Protein AF-A0A840S5V8-F1 (afdb_monomer_lite)

Secondary structure (DSSP, 8-state):
----SSSSSTTSS-----PEEEEEEEEES-TTS-EEEEEE-S--EEEE-TT--TTSPPPTTPPPPEEEEEEEEEEE--SSS-SEEEEEEEEEGGGTEEEEEEEEEE-TTS-EEEEPPPPPEE--SSHHHHHHHHHH-HHHHHHHHHHHHHHTS-HHHHTTT-EEEEEE-TTHHHHHHHHHHT-TTS-PPPP---S-HHHHHHHHHHHHHHHHHHHHHHHHHHHHHHHHHHHHHHHHHHHTTS-HHHHHHHTT-TT-BHHHHHHHH-S-SEEEEETTEEEEEEEEEEEEEEEEEEEEEEE-TTS-EEEEEEEEEEEEEEEEEEEEEEEEEETTEEEEEEEEEEEEE-

Radius of gyration: 32.93 Å; chains: 1; bounding box: 87×51×97 Å

Organism: NCBI:txid392593

Foldseek 3Di:
DDPDDPPVPLPPQPPPLWFAWKKFQFWDDDPQWIKTKIWRLVDWDKDADPPDDPVDDDDPPDDGFIKIWIKMKIATNDLVFARIKIFTKIDRLVVQKIWRQWIWGQHLQRDIDTDDIGDIDHQDDGSSVSVSCSRRVVVQQVVQVVVCVVVVHNPSCVVVRIHGQGGAGPDPGSSVSCCVPPVVVGDHDHRDPVDDPVVVVVVVVVVVVVSVVSVVVVVLVVQLVVQQVVLVVVAVVVLVPDDPVSVVLCPPQRFDFPVRNCVRNNAAPDWDDDDQKIKGKHKDKDKDWDWDWDWDFDADPVRDGPDIDTDTDTDIDIKMKIKMFMWGDGRPRRTTGTRHIDMDID

Sequence (346 aa):
MKAFALAAWALLLTAQVQAGNWFLIDLQGQRPNRSAFLAEFDRVQRRLDDSVDPSRPPPPGQPLPMVHRLQVIAVHESVERADTTQFIVELRCAAGQARLAQVTAWGRNGKAQPQPPMDWAPVGQGWLDAARLIACDEPRWRAALEADRKGGRPVALGAIGLLPFGEHVIGTQLSDAVWSQLWVDGQRPAYANEGTPADLERRKREGQALLAQGAARLEQEAEDQKALMEITERFNARLARMQTKVVQAFQGLAGRTEDGVVKALGAPASMTRSSGQTRMVYEEEGLRSGVVQTPVAVLNGHGAVIGQSTQMQVQTQREVCQRILLLKPIGSKPEPRVYDFQSVCR

pLDDT: mean 83.72, std 14.07, range [26.36, 97.62]

Structure (mmCIF, N/CA/C/O backbone):
data_AF-A0A840S5V8-F1
#
_entry.id   AF-A0A840S5V8-F1
#
loop_
_atom_site.group_PDB
_atom_site.id
_atom_site.type_symbol
_atom_site.label_atom_id
_atom_site.label_alt_id
_atom_site.label_comp_id
_atom_site.label_asym_id
_atom_site.label_entity_id
_atom_site.label_seq_id
_atom_site.pdbx_PDB_ins_code
_atom_site.Cartn_x
_atom_site.Cartn_y
_atom_site.Cartn_z
_atom_site.occupancy
_atom_site.B_iso_or_equiv
_atom_site.auth_seq_id
_atom_site.auth_comp_id
_atom_site.auth_asym_id
_atom_site.auth_atom_id
_atom_site.pdbx_PDB_model_num
ATOM 1 N N . MET A 1 1 ? -20.567 11.149 8.520 1.00 30.84 1 MET A N 1
ATOM 2 C CA . MET A 1 1 ? -19.909 10.075 7.738 1.00 30.84 1 MET A CA 1
ATOM 3 C C . MET A 1 1 ? -18.803 10.682 6.884 1.00 30.84 1 MET A C 1
ATOM 5 O O . MET A 1 1 ? -19.071 11.059 5.757 1.00 30.84 1 MET A O 1
ATOM 9 N N . LYS A 1 2 ? -17.596 10.846 7.437 1.00 27.28 2 LYS A N 1
ATOM 10 C CA . LYS A 1 2 ? -16.347 11.176 6.722 1.00 27.28 2 LYS A CA 1
ATOM 11 C C . LYS A 1 2 ? -15.191 10.752 7.637 1.00 27.28 2 LYS A C 1
ATOM 13 O O . LYS A 1 2 ? -14.696 11.556 8.410 1.00 27.28 2 LYS A O 1
ATOM 18 N N . ALA A 1 3 ? -14.855 9.466 7.652 1.00 26.36 3 ALA A N 1
ATOM 19 C CA . ALA A 1 3 ? -13.765 8.936 8.475 1.00 26.36 3 ALA A CA 1
ATOM 20 C C . ALA A 1 3 ? -13.182 7.675 7.826 1.00 26.36 3 ALA A C 1
ATOM 22 O O . ALA A 1 3 ? -13.275 6.594 8.384 1.00 26.36 3 ALA A O 1
ATOM 23 N N . PHE A 1 4 ? -12.650 7.805 6.608 1.00 28.22 4 PHE A N 1
ATOM 24 C CA . PHE A 1 4 ? -11.925 6.718 5.930 1.00 28.22 4 PHE A CA 1
ATOM 25 C C . PHE A 1 4 ? -10.768 7.220 5.045 1.00 28.22 4 PHE A C 1
ATOM 27 O O . PHE A 1 4 ? -10.343 6.534 4.129 1.00 28.22 4 PHE A O 1
ATOM 34 N N . ALA A 1 5 ? -10.224 8.414 5.317 1.00 30.25 5 ALA A N 1
ATOM 35 C CA . ALA A 1 5 ? -9.178 9.015 4.476 1.00 30.25 5 ALA A CA 1
ATOM 36 C C . ALA A 1 5 ? -7.776 9.085 5.116 1.00 30.25 5 ALA A C 1
ATOM 38 O O . ALA A 1 5 ? -6.850 9.564 4.475 1.00 30.25 5 ALA A O 1
ATOM 39 N N . LEU A 1 6 ? -7.583 8.618 6.356 1.00 29.77 6 LEU A N 1
ATOM 40 C CA . LEU A 1 6 ? -6.325 8.850 7.092 1.00 29.77 6 LEU A CA 1
ATOM 41 C C . LEU A 1 6 ? -5.441 7.610 7.297 1.00 29.77 6 LEU A C 1
ATOM 43 O O . LEU A 1 6 ? -4.275 7.764 7.636 1.00 29.77 6 LEU A O 1
ATOM 47 N N . ALA A 1 7 ? -5.930 6.399 7.014 1.00 29.16 7 ALA A N 1
ATOM 48 C CA . ALA A 1 7 ? -5.117 5.180 7.117 1.00 29.16 7 ALA A CA 1
ATOM 49 C C . ALA A 1 7 ? -4.254 4.903 5.866 1.00 29.16 7 ALA A C 1
ATOM 51 O O . ALA A 1 7 ? -3.328 4.102 5.921 1.00 29.16 7 ALA A O 1
ATOM 52 N N . ALA A 1 8 ? -4.520 5.581 4.743 1.00 29.62 8 ALA A N 1
ATOM 53 C CA . ALA A 1 8 ? -3.798 5.362 3.487 1.00 29.62 8 ALA A CA 1
ATOM 54 C C . ALA A 1 8 ? -2.475 6.148 3.377 1.00 29.62 8 ALA A C 1
ATOM 56 O O . ALA A 1 8 ? -1.671 5.861 2.496 1.00 29.62 8 ALA A O 1
ATOM 57 N N . TRP A 1 9 ? -2.230 7.120 4.263 1.00 31.52 9 TRP A N 1
ATOM 58 C CA . TRP A 1 9 ? -1.044 7.987 4.197 1.00 31.52 9 TRP A CA 1
ATOM 59 C C . TRP A 1 9 ? 0.087 7.585 5.156 1.00 31.52 9 TRP A C 1
ATOM 61 O O . TRP A 1 9 ? 1.222 8.007 4.959 1.00 31.52 9 TRP A O 1
ATOM 71 N N . ALA A 1 10 ? -0.181 6.725 6.145 1.00 27.41 10 ALA A N 1
ATOM 72 C CA . ALA A 1 10 ? 0.819 6.283 7.125 1.00 27.41 10 ALA A CA 1
ATOM 73 C C . ALA A 1 10 ? 1.773 5.183 6.604 1.00 27.41 10 ALA A C 1
ATOM 75 O O . ALA A 1 10 ? 2.787 4.904 7.230 1.00 27.41 10 ALA A O 1
ATOM 76 N N . LEU A 1 11 ? 1.496 4.583 5.439 1.00 32.09 11 LEU A N 1
ATOM 77 C CA . LEU A 1 11 ? 2.329 3.519 4.851 1.00 32.09 11 LEU A CA 1
ATOM 78 C C . LEU A 1 11 ? 3.389 4.018 3.854 1.00 32.09 11 LEU A C 1
ATOM 80 O O . LEU A 1 11 ? 4.105 3.204 3.281 1.00 32.09 11 LEU A O 1
ATOM 84 N N . LEU A 1 12 ? 3.505 5.332 3.626 1.00 36.06 12 LEU A N 1
ATOM 85 C CA . LEU A 1 12 ? 4.388 5.879 2.586 1.00 36.06 12 LEU A CA 1
ATOM 86 C C . LEU A 1 12 ? 5.701 6.493 3.091 1.00 36.06 12 LEU A C 1
ATOM 88 O O . LEU A 1 12 ? 6.521 6.872 2.261 1.00 36.06 12 LEU A O 1
ATOM 92 N N . LEU A 1 13 ? 5.936 6.610 4.405 1.00 37.16 13 LEU A N 1
ATOM 93 C CA . LEU A 1 13 ? 7.066 7.416 4.906 1.00 37.16 13 LEU A CA 1
ATOM 94 C C . LEU A 1 13 ? 7.945 6.762 5.987 1.00 37.16 13 LEU A C 1
ATOM 96 O O . LEU A 1 13 ? 8.858 7.409 6.488 1.00 37.16 13 LEU A O 1
ATOM 100 N N . THR A 1 14 ? 7.780 5.463 6.256 1.00 35.47 14 THR A N 1
ATOM 101 C CA . THR A 1 14 ? 8.816 4.634 6.913 1.00 35.47 14 THR A CA 1
ATOM 102 C C . THR A 1 14 ? 9.368 3.568 5.984 1.00 35.47 14 THR A C 1
ATOM 104 O O . THR A 1 14 ? 9.677 2.455 6.412 1.00 35.47 14 THR A O 1
ATOM 107 N N . ALA A 1 15 ? 9.544 3.894 4.706 1.00 38.75 15 ALA A N 1
ATOM 108 C CA . ALA A 1 15 ? 10.621 3.238 3.999 1.00 38.75 15 ALA A CA 1
ATOM 109 C C . ALA A 1 15 ? 11.915 3.759 4.643 1.00 38.75 15 ALA A C 1
ATOM 111 O O . ALA A 1 15 ? 12.524 4.716 4.170 1.00 38.75 15 ALA A O 1
ATOM 112 N N . GLN A 1 16 ? 12.379 3.095 5.714 1.00 33.97 16 GLN A N 1
ATOM 113 C CA . GLN A 1 16 ? 13.813 2.836 5.742 1.00 33.97 16 GLN A CA 1
ATOM 114 C C . GLN A 1 16 ? 14.141 2.393 4.323 1.00 33.97 16 GLN A C 1
ATOM 116 O O . GLN A 1 16 ? 13.415 1.556 3.778 1.00 33.97 16 GLN A O 1
ATOM 121 N N . VAL A 1 17 ? 15.119 3.040 3.700 1.00 46.53 17 VAL A N 1
ATOM 122 C CA . VAL A 1 17 ? 15.593 2.722 2.354 1.00 46.53 17 VAL A CA 1
ATOM 123 C C . VAL A 1 17 ? 16.243 1.335 2.424 1.00 46.53 17 VAL A C 1
ATOM 125 O O . VAL A 1 17 ? 17.452 1.165 2.384 1.00 46.53 17 VAL A O 1
ATOM 128 N N . GLN A 1 18 ? 15.416 0.337 2.686 1.00 55.81 18 GLN A N 1
ATOM 129 C CA . GLN A 1 18 ? 15.731 -1.062 2.755 1.00 55.81 18 GLN A CA 1
ATOM 130 C C . GLN A 1 18 ? 15.656 -1.507 1.313 1.00 55.81 18 GLN A C 1
ATOM 132 O O . GLN A 1 18 ? 14.593 -1.405 0.688 1.00 55.81 18 GLN A O 1
ATOM 137 N N . ALA A 1 19 ? 16.806 -1.927 0.801 1.00 67.00 19 ALA A N 1
ATOM 138 C CA . ALA A 1 19 ? 16.894 -2.593 -0.477 1.00 67.00 19 ALA A CA 1
ATOM 139 C C . ALA A 1 19 ? 15.833 -3.703 -0.516 1.00 67.00 19 ALA A C 1
ATOM 141 O O . ALA A 1 19 ? 15.756 -4.524 0.397 1.00 67.00 19 ALA A O 1
ATOM 142 N N . GLY A 1 20 ? 14.963 -3.650 -1.521 1.00 77.50 20 GLY A N 1
ATOM 143 C CA . GLY A 1 20 ? 14.014 -4.727 -1.782 1.00 77.50 20 GLY A CA 1
ATOM 144 C C . GLY A 1 20 ? 14.737 -5.857 -2.499 1.00 77.50 20 GLY A C 1
ATOM 145 O O . GLY A 1 20 ? 15.701 -5.599 -3.229 1.00 77.50 20 GLY A O 1
ATOM 146 N N . ASN A 1 21 ? 14.282 -7.093 -2.315 1.00 87.88 21 ASN A N 1
ATOM 147 C CA . ASN A 1 21 ? 14.769 -8.209 -3.113 1.00 87.88 21 ASN A CA 1
ATOM 148 C C . ASN A 1 21 ? 13.963 -8.309 -4.412 1.00 87.88 21 ASN A C 1
ATOM 150 O O . ASN A 1 21 ? 12.751 -8.541 -4.396 1.00 87.88 21 ASN A O 1
ATOM 154 N N . TRP A 1 22 ? 14.640 -8.152 -5.550 1.00 92.88 22 TRP A N 1
ATOM 155 C CA . TRP A 1 22 ? 13.993 -8.075 -6.859 1.00 92.88 22 TRP A CA 1
ATOM 156 C C . TRP A 1 22 ? 14.169 -9.360 -7.669 1.00 92.88 22 TRP A C 1
ATOM 158 O O . TRP A 1 22 ? 15.273 -9.904 -7.778 1.00 92.88 22 TRP A O 1
ATOM 168 N N . PHE A 1 23 ? 13.083 -9.801 -8.305 1.00 94.88 23 PHE A N 1
ATOM 169 C CA . PHE A 1 23 ? 13.122 -10.735 -9.430 1.00 94.88 23 PHE A CA 1
ATOM 170 C C . PHE A 1 23 ? 12.895 -9.986 -10.736 1.00 94.88 23 PHE A C 1
ATOM 172 O O . PHE A 1 23 ? 11.956 -9.201 -10.829 1.00 94.88 23 PHE A O 1
ATOM 179 N N . LEU A 1 24 ? 13.704 -10.262 -11.758 1.00 96.25 24 LEU A N 1
ATOM 180 C CA . LEU A 1 24 ? 13.360 -9.956 -13.143 1.00 96.25 24 LEU A CA 1
ATOM 181 C C . LEU A 1 24 ? 12.255 -10.933 -13.568 1.00 96.25 24 LEU A C 1
ATOM 183 O O . LEU A 1 24 ? 12.445 -12.149 -13.501 1.00 96.25 24 LEU A O 1
ATOM 187 N N . ILE A 1 25 ? 11.103 -10.388 -13.958 1.00 96.56 25 ILE A N 1
ATOM 188 C CA . ILE A 1 25 ? 9.889 -11.159 -14.265 1.00 96.56 25 ILE A CA 1
ATOM 189 C C . ILE A 1 25 ? 9.504 -11.121 -15.743 1.00 96.56 25 ILE A C 1
ATOM 191 O O . ILE A 1 25 ? 8.718 -11.952 -16.186 1.00 96.56 25 ILE A O 1
ATOM 195 N N . ASP A 1 26 ? 10.009 -10.141 -16.498 1.00 96.88 26 ASP A N 1
ATOM 196 C CA . ASP A 1 26 ? 9.769 -10.041 -17.937 1.00 96.88 26 ASP A CA 1
ATOM 197 C C . ASP A 1 26 ? 10.769 -9.090 -18.613 1.00 96.88 26 ASP A C 1
ATOM 199 O O . ASP A 1 26 ? 11.273 -8.138 -18.003 1.00 96.88 26 ASP A O 1
ATOM 203 N N . LEU A 1 27 ? 11.002 -9.325 -19.902 1.00 95.75 27 LEU A N 1
ATOM 204 C CA . LEU A 1 27 ? 11.747 -8.460 -20.808 1.00 95.75 27 LEU A CA 1
ATOM 205 C C . LEU A 1 27 ? 10.919 -8.262 -22.072 1.00 95.75 27 LEU A C 1
ATOM 207 O O . LEU A 1 27 ? 10.627 -9.210 -22.796 1.00 95.75 27 LEU A O 1
ATOM 211 N N . GLN A 1 28 ? 10.578 -7.013 -22.367 1.00 95.31 28 GLN A N 1
ATOM 212 C CA . GLN A 1 28 ? 9.743 -6.676 -23.514 1.00 95.31 28 GLN A CA 1
ATOM 213 C C . GLN A 1 28 ? 10.448 -5.720 -24.468 1.00 95.31 28 GLN A C 1
ATOM 215 O O . GLN A 1 28 ? 11.264 -4.893 -24.060 1.00 95.31 28 GLN A O 1
ATOM 220 N N . GLY A 1 29 ? 10.059 -5.788 -25.741 1.00 93.19 29 GLY A N 1
ATOM 221 C CA . GLY A 1 29 ? 10.557 -4.910 -26.794 1.00 93.19 29 GLY A CA 1
ATOM 222 C C . GLY A 1 29 ? 11.912 -5.329 -27.362 1.00 93.19 29 GLY A C 1
ATOM 223 O O . GLY A 1 29 ? 12.504 -6.337 -26.985 1.00 93.19 29 GLY A O 1
ATOM 224 N N . GLN A 1 30 ? 12.391 -4.532 -28.310 1.00 91.75 30 GLN A N 1
ATOM 225 C CA . GLN A 1 30 ? 13.703 -4.676 -28.935 1.00 91.75 30 GLN A CA 1
ATOM 226 C C . GLN A 1 30 ? 14.433 -3.343 -28.854 1.00 91.75 30 GLN A C 1
ATOM 228 O O . GLN A 1 30 ? 13.797 -2.296 -28.717 1.00 91.75 30 GLN A O 1
ATOM 233 N N . ARG A 1 31 ? 15.763 -3.374 -28.941 1.00 89.31 31 ARG A N 1
ATOM 234 C CA . ARG A 1 31 ? 16.589 -2.165 -28.937 1.00 89.31 31 ARG A CA 1
ATOM 235 C C . ARG A 1 31 ? 16.112 -1.183 -30.025 1.00 89.31 31 ARG A C 1
ATOM 237 O O . ARG A 1 31 ? 15.865 -1.629 -31.145 1.00 89.31 31 ARG A O 1
ATOM 244 N N . PRO A 1 32 ? 16.011 0.132 -29.740 1.00 88.69 32 PRO A N 1
ATOM 245 C CA . PRO A 1 32 ? 16.352 0.836 -28.490 1.00 88.69 32 PRO A CA 1
ATOM 246 C C . PRO A 1 32 ? 15.165 1.039 -27.520 1.00 88.69 32 PRO A C 1
ATOM 248 O O . PRO A 1 32 ? 15.158 1.967 -26.717 1.00 88.69 32 PRO A O 1
ATOM 251 N N . ASN A 1 33 ? 14.122 0.213 -27.612 1.00 92.56 33 ASN A N 1
ATOM 252 C CA . ASN A 1 33 ? 12.867 0.346 -26.869 1.00 92.56 33 ASN A CA 1
ATOM 253 C C . ASN A 1 33 ? 12.596 -0.862 -25.957 1.00 92.56 33 ASN A C 1
ATOM 255 O O . ASN A 1 33 ? 11.452 -1.311 -25.829 1.00 92.56 33 ASN A O 1
ATOM 259 N N . ARG A 1 34 ? 13.642 -1.401 -25.318 1.00 95.69 34 ARG A N 1
ATOM 260 C CA . ARG A 1 34 ? 13.500 -2.486 -24.340 1.00 95.69 34 ARG A CA 1
ATOM 261 C C . ARG A 1 34 ? 12.875 -1.990 -23.036 1.00 95.69 34 ARG A C 1
ATOM 263 O O . ARG A 1 34 ? 12.980 -0.819 -22.667 1.00 95.69 34 ARG A O 1
ATOM 270 N N . SER A 1 35 ? 12.196 -2.885 -22.330 1.00 96.69 35 SER A N 1
ATOM 271 C CA . SER A 1 35 ? 11.680 -2.664 -20.979 1.00 96.69 35 SER A CA 1
ATOM 272 C C . SER A 1 35 ? 11.931 -3.901 -20.127 1.00 96.69 35 SER A C 1
ATOM 274 O O . SER A 1 35 ? 11.609 -5.008 -20.553 1.00 96.69 35 SER A O 1
ATOM 276 N N . ALA A 1 36 ? 12.508 -3.707 -18.945 1.00 97.19 36 ALA A N 1
ATOM 277 C CA . ALA A 1 36 ? 12.745 -4.767 -17.972 1.00 97.19 36 ALA A CA 1
ATOM 278 C C . ALA A 1 36 ? 11.785 -4.599 -16.803 1.00 97.19 36 ALA A C 1
ATOM 280 O O . ALA A 1 36 ? 11.755 -3.530 -16.198 1.00 97.19 36 ALA A O 1
ATOM 281 N N . PHE A 1 37 ? 11.005 -5.634 -16.503 1.00 97.62 37 PHE A N 1
ATOM 282 C CA . PHE A 1 37 ? 10.030 -5.628 -15.418 1.00 97.62 37 PHE A CA 1
ATOM 283 C C . PHE A 1 37 ? 10.590 -6.399 -14.235 1.00 97.62 37 PHE A C 1
ATOM 285 O O . PHE A 1 37 ? 10.984 -7.556 -14.377 1.00 97.62 37 PHE A O 1
ATOM 292 N N . LEU A 1 38 ? 10.601 -5.768 -13.066 1.00 97.12 38 LEU A N 1
ATOM 293 C CA . LEU A 1 38 ? 11.120 -6.344 -11.836 1.00 97.12 38 LEU A CA 1
ATOM 294 C C . LEU A 1 38 ? 10.066 -6.306 -10.735 1.00 97.12 38 LEU A C 1
ATOM 296 O O . LEU A 1 38 ? 9.447 -5.267 -10.531 1.00 97.12 38 LEU A O 1
ATOM 300 N N . ALA A 1 39 ? 9.879 -7.405 -10.010 1.00 96.06 39 ALA A N 1
ATOM 301 C CA . ALA A 1 39 ? 8.959 -7.494 -8.876 1.00 96.06 39 ALA A CA 1
ATOM 302 C C . ALA A 1 39 ? 9.704 -7.637 -7.549 1.00 96.06 39 ALA A C 1
ATOM 304 O O . ALA A 1 39 ? 10.649 -8.421 -7.449 1.00 96.06 39 ALA A O 1
ATOM 305 N N . GLU A 1 40 ? 9.227 -6.928 -6.528 1.00 92.19 40 GLU A N 1
ATOM 306 C CA . GLU A 1 40 ? 9.697 -7.067 -5.146 1.00 92.19 40 GLU A CA 1
ATOM 307 C C . GLU A 1 40 ? 8.971 -8.242 -4.479 1.00 92.19 40 GLU A C 1
ATOM 309 O O . GLU A 1 40 ? 7.792 -8.145 -4.142 1.00 92.19 40 GLU A O 1
ATOM 314 N N . PHE A 1 41 ? 9.637 -9.385 -4.325 1.00 83.12 41 PHE A N 1
ATOM 315 C CA . PHE A 1 41 ? 8.949 -10.630 -3.954 1.00 83.12 41 PHE A CA 1
ATOM 316 C C . PHE A 1 41 ? 8.809 -10.851 -2.444 1.00 83.12 41 PHE A C 1
ATOM 318 O O . PHE A 1 41 ? 7.964 -11.631 -2.006 1.00 83.12 41 PHE A O 1
ATOM 325 N N . ASP A 1 42 ? 9.629 -10.189 -1.634 1.00 80.56 42 ASP A N 1
ATOM 326 C CA . ASP A 1 42 ? 9.666 -10.344 -0.178 1.00 80.56 42 ASP A CA 1
ATOM 327 C C . ASP A 1 42 ? 8.639 -9.462 0.553 1.00 80.56 42 ASP A C 1
ATOM 329 O O . ASP A 1 42 ? 8.427 -9.630 1.756 1.00 80.56 42 ASP A O 1
ATOM 333 N N . ARG A 1 43 ? 7.940 -8.573 -0.168 1.00 82.38 43 ARG A N 1
ATOM 334 C CA . ARG A 1 43 ? 6.967 -7.619 0.391 1.00 82.38 43 ARG A CA 1
ATOM 335 C C . ARG A 1 43 ? 5.569 -7.705 -0.219 1.00 82.38 43 ARG A C 1
ATOM 337 O O . ARG A 1 43 ? 4.920 -6.690 -0.475 1.00 82.38 43 ARG A O 1
ATOM 344 N N . VAL A 1 44 ? 5.052 -8.919 -0.399 1.00 87.31 44 VAL A N 1
ATOM 345 C CA . VAL A 1 44 ? 3.644 -9.107 -0.787 1.00 87.31 44 VAL A CA 1
ATOM 346 C C . VAL A 1 44 ? 2.730 -8.781 0.396 1.00 87.31 44 VAL A C 1
ATOM 348 O O . VAL A 1 44 ? 2.650 -9.528 1.371 1.00 87.31 44 VAL A O 1
ATOM 351 N N . GLN A 1 45 ? 2.001 -7.671 0.307 1.00 88.00 45 GLN A N 1
ATOM 352 C CA . GLN A 1 45 ? 1.011 -7.287 1.313 1.00 88.00 45 GLN A CA 1
ATOM 353 C C . GLN A 1 45 ? -0.320 -7.993 1.042 1.00 88.00 45 GLN A C 1
ATOM 355 O O . GLN A 1 45 ? -0.695 -8.217 -0.108 1.00 88.00 45 GLN A O 1
ATOM 360 N N . ARG A 1 46 ? -1.070 -8.322 2.096 1.00 88.12 46 ARG A N 1
ATOM 361 C CA . ARG A 1 46 ? -2.394 -8.949 1.980 1.00 88.12 46 ARG A CA 1
ATOM 362 C C . ARG A 1 46 ? -3.425 -8.104 2.709 1.00 88.12 46 ARG A C 1
ATOM 364 O O . ARG A 1 46 ? -3.185 -7.661 3.829 1.00 88.12 46 ARG A O 1
ATOM 371 N N . ARG A 1 47 ? -4.580 -7.901 2.083 1.00 86.50 47 ARG A N 1
ATOM 372 C CA . ARG A 1 47 ? -5.730 -7.220 2.690 1.00 86.50 47 ARG A CA 1
ATOM 373 C C . ARG A 1 47 ? -7.026 -7.924 2.322 1.00 86.50 47 ARG A C 1
ATOM 375 O O . ARG A 1 47 ? -7.076 -8.632 1.318 1.00 86.50 47 ARG A O 1
ATOM 382 N N . LEU A 1 48 ? -8.068 -7.704 3.116 1.00 83.50 48 LEU A N 1
ATOM 383 C CA . LEU A 1 48 ? -9.409 -8.138 2.742 1.00 83.50 48 LEU A CA 1
ATOM 384 C C . LEU A 1 48 ? -9.860 -7.398 1.483 1.00 83.50 48 LEU A C 1
ATOM 386 O O . LEU A 1 48 ? -9.526 -6.224 1.279 1.00 83.50 48 LEU A O 1
ATOM 390 N N . ASP A 1 49 ? -10.588 -8.114 0.636 1.00 83.00 49 ASP A N 1
ATOM 391 C CA . ASP A 1 49 ? -11.251 -7.521 -0.512 1.00 83.00 49 ASP A CA 1
ATOM 392 C C . ASP A 1 49 ? -12.311 -6.505 -0.066 1.00 83.00 49 ASP A C 1
ATOM 394 O O . ASP A 1 49 ? -13.017 -6.725 0.918 1.00 83.00 49 ASP A O 1
ATOM 398 N N . ASP A 1 50 ? -12.456 -5.414 -0.818 1.00 81.50 50 ASP A N 1
ATOM 399 C CA . ASP A 1 50 ? -13.424 -4.348 -0.527 1.00 81.50 50 ASP A CA 1
ATOM 400 C C . ASP A 1 50 ? -14.887 -4.835 -0.625 1.00 81.50 50 ASP A C 1
ATOM 402 O O . ASP A 1 50 ? -15.800 -4.172 -0.140 1.00 81.50 50 ASP A O 1
ATOM 406 N N . SER A 1 51 ? -15.120 -6.003 -1.236 1.00 77.06 51 SER A N 1
ATOM 407 C CA . SER A 1 51 ? -16.421 -6.686 -1.270 1.00 77.06 51 SER A CA 1
ATOM 408 C C . SER A 1 51 ? -16.811 -7.383 0.040 1.00 77.06 51 SER A C 1
ATOM 410 O O . SER A 1 51 ? -17.964 -7.795 0.182 1.00 77.06 51 SER A O 1
ATOM 412 N N . VAL A 1 52 ? -15.890 -7.530 1.000 1.00 76.31 52 VAL A N 1
ATOM 413 C CA . VAL A 1 52 ? -16.190 -8.140 2.303 1.00 76.31 52 VAL A CA 1
ATOM 414 C C . VAL A 1 52 ? -16.857 -7.112 3.205 1.00 76.31 52 VAL A C 1
ATOM 416 O O . VAL A 1 52 ? -16.243 -6.118 3.584 1.00 76.31 52 VAL A O 1
ATOM 419 N N . ASP A 1 53 ? -18.096 -7.383 3.608 1.00 74.75 53 ASP A N 1
ATOM 420 C CA . ASP A 1 53 ? -18.768 -6.613 4.651 1.00 74.75 53 ASP A CA 1
ATOM 421 C C . ASP A 1 53 ? -18.225 -7.024 6.035 1.00 74.75 53 ASP A C 1
ATOM 423 O O . ASP A 1 53 ? -18.499 -8.139 6.488 1.00 74.75 53 ASP A O 1
ATOM 427 N N . PRO A 1 54 ? -17.487 -6.150 6.747 1.00 67.19 54 PRO A N 1
ATOM 428 C CA . PRO A 1 54 ? -16.921 -6.480 8.053 1.00 67.19 54 PRO A CA 1
ATOM 429 C C . PRO A 1 54 ? -17.987 -6.689 9.139 1.00 67.19 54 PRO A C 1
ATOM 431 O O . PRO A 1 54 ? -17.669 -7.202 10.210 1.00 67.19 54 PRO A O 1
ATOM 434 N N . SER A 1 55 ? -19.240 -6.292 8.893 1.00 73.00 55 SER A N 1
ATOM 435 C CA . SER A 1 55 ? -20.357 -6.493 9.819 1.00 73.00 55 SER A CA 1
ATOM 436 C C . SER A 1 55 ? -21.044 -7.854 9.670 1.00 73.00 55 SER A C 1
ATOM 438 O O . SER A 1 55 ? -21.831 -8.238 10.539 1.00 73.00 55 SER A O 1
ATOM 440 N N . ARG A 1 56 ? -20.723 -8.617 8.614 1.00 71.62 56 ARG A N 1
ATOM 441 C CA . ARG A 1 56 ? -21.299 -9.937 8.352 1.00 71.62 56 ARG A CA 1
ATOM 442 C C . ARG A 1 56 ? -20.216 -11.017 8.457 1.00 71.62 56 ARG A C 1
ATOM 444 O O . ARG A 1 56 ? -19.336 -11.070 7.600 1.00 71.62 56 ARG A O 1
ATOM 451 N N . PRO A 1 57 ? -20.262 -11.906 9.467 1.00 65.56 57 PRO A N 1
ATOM 452 C CA . PRO A 1 57 ? -19.284 -12.981 9.569 1.00 65.56 57 PRO A CA 1
ATOM 453 C C . PRO A 1 57 ? -19.368 -13.898 8.334 1.00 65.56 57 PRO A C 1
ATOM 455 O O . PRO A 1 57 ? -20.477 -14.198 7.873 1.00 65.56 57 PRO A O 1
ATOM 458 N N . PRO A 1 58 ? -18.221 -14.332 7.778 1.00 68.44 58 PRO A N 1
ATOM 459 C CA . PRO A 1 58 ? -18.207 -15.226 6.628 1.00 68.44 58 PRO A CA 1
ATOM 460 C C . PRO A 1 58 ? -18.834 -16.585 6.979 1.00 68.44 58 PRO A C 1
ATOM 462 O O . PRO A 1 58 ? -18.800 -16.999 8.143 1.00 68.44 58 PRO A O 1
ATOM 465 N N . PRO A 1 59 ? -19.387 -17.311 5.988 1.00 75.88 59 PRO A N 1
ATOM 466 C CA . PRO A 1 59 ? -19.854 -18.675 6.189 1.00 75.88 59 PRO A CA 1
ATOM 467 C C . PRO A 1 59 ? -18.744 -19.571 6.767 1.00 75.88 59 PRO A C 1
ATOM 469 O O . PRO A 1 59 ? -17.584 -19.442 6.357 1.00 75.88 59 PRO A O 1
ATOM 472 N N . PRO A 1 60 ? -19.068 -20.506 7.680 1.00 73.88 60 PRO A N 1
ATOM 473 C CA . PRO A 1 60 ? -18.085 -21.428 8.236 1.00 73.88 60 PRO A CA 1
ATOM 474 C C . PRO A 1 60 ? -17.353 -22.197 7.130 1.00 73.88 60 PRO A C 1
ATOM 476 O O . PRO A 1 60 ? -17.983 -22.777 6.248 1.00 73.88 60 PRO A O 1
ATOM 479 N N . GLY A 1 61 ? -16.020 -22.207 7.184 1.00 72.44 61 GLY A N 1
ATOM 480 C CA . GLY A 1 61 ? -15.176 -22.978 6.266 1.00 72.44 61 GLY A CA 1
ATOM 481 C C . GLY A 1 61 ? -14.880 -22.324 4.912 1.00 72.44 61 GLY A C 1
ATOM 482 O O . GLY A 1 61 ? -14.132 -22.910 4.134 1.00 72.44 61 GLY A O 1
ATOM 483 N N . GLN A 1 62 ? -15.398 -21.124 4.621 1.00 72.38 62 GLN A N 1
ATOM 484 C CA . GLN A 1 62 ? -15.002 -20.387 3.416 1.00 72.38 62 GLN A CA 1
ATOM 485 C C . GLN A 1 62 ? -13.824 -19.445 3.701 1.00 72.38 62 GLN A C 1
ATOM 487 O O . GLN A 1 62 ? -13.907 -18.629 4.625 1.00 72.38 62 GLN A O 1
ATOM 492 N N . PRO A 1 63 ? -12.728 -19.516 2.920 1.00 75.19 63 PRO A N 1
ATOM 493 C CA . PRO A 1 63 ? -11.650 -18.547 3.030 1.00 75.19 63 PRO A CA 1
ATOM 494 C C . PRO A 1 63 ? -12.164 -17.163 2.627 1.00 75.19 63 PRO A C 1
ATOM 496 O O . PRO A 1 63 ? -12.863 -17.010 1.624 1.00 75.19 63 PRO A O 1
ATOM 499 N N . LEU A 1 64 ? -11.805 -16.147 3.413 1.00 80.69 64 LEU A N 1
ATOM 500 C CA . LEU A 1 64 ? -12.128 -14.763 3.081 1.00 80.69 64 LEU A CA 1
ATOM 501 C C . LEU A 1 64 ? -11.442 -14.373 1.763 1.00 80.69 64 LEU A C 1
ATOM 503 O O . LEU A 1 64 ? -10.277 -14.729 1.561 1.00 80.69 64 LEU A O 1
ATOM 507 N N . PRO A 1 65 ? -12.122 -13.639 0.863 1.00 85.50 65 PRO A N 1
ATOM 508 C CA . PRO A 1 65 ? -11.485 -13.158 -0.349 1.00 85.50 65 PRO A CA 1
ATOM 509 C C . PRO A 1 65 ? -10.407 -12.132 0.021 1.00 85.50 65 PRO A C 1
ATOM 511 O O . PRO A 1 65 ? -10.670 -11.114 0.665 1.00 85.50 65 PRO A O 1
ATOM 514 N N . MET A 1 66 ? -9.177 -12.438 -0.386 1.00 87.06 66 MET A N 1
ATOM 515 C CA . MET A 1 66 ? -7.991 -11.632 -0.116 1.00 87.06 66 MET A CA 1
ATOM 516 C C . MET A 1 66 ? -7.487 -10.979 -1.399 1.00 87.06 66 MET A C 1
ATOM 518 O O . MET A 1 66 ? -7.377 -11.625 -2.446 1.00 87.06 66 MET A O 1
ATOM 522 N N . VAL A 1 67 ? -7.095 -9.717 -1.279 1.00 91.62 67 VAL A N 1
ATOM 523 C CA . VAL A 1 67 ? -6.332 -8.991 -2.289 1.00 91.62 67 VAL A CA 1
ATOM 524 C C . VAL A 1 67 ? -4.860 -9.010 -1.894 1.00 91.62 67 VAL A C 1
ATOM 526 O O . VAL A 1 67 ? -4.498 -8.637 -0.776 1.00 91.62 67 VAL A O 1
ATOM 529 N N . HIS A 1 68 ? -4.014 -9.442 -2.824 1.00 93.62 68 HIS A N 1
ATOM 530 C CA . HIS A 1 68 ? -2.564 -9.428 -2.680 1.00 93.62 68 HIS A CA 1
ATOM 531 C C . HIS A 1 68 ? -2.013 -8.207 -3.399 1.00 93.62 68 HIS A C 1
ATOM 533 O O . HIS A 1 68 ? -2.365 -7.965 -4.549 1.00 93.62 68 HIS A O 1
ATOM 539 N N . ARG A 1 69 ? -1.165 -7.438 -2.729 1.00 94.50 69 ARG A N 1
ATOM 540 C CA . ARG A 1 69 ? -0.550 -6.229 -3.263 1.00 94.50 69 ARG A CA 1
ATOM 541 C C . ARG A 1 69 ? 0.947 -6.455 -3.420 1.00 94.50 69 ARG A C 1
ATOM 543 O O . ARG A 1 69 ? 1.619 -6.830 -2.463 1.00 94.50 69 ARG A O 1
ATOM 550 N N . LEU A 1 70 ? 1.439 -6.211 -4.627 1.00 94.31 70 LEU A N 1
ATOM 551 C CA . LEU A 1 70 ? 2.828 -6.392 -5.039 1.00 94.31 70 LEU A CA 1
ATOM 552 C C . LEU A 1 70 ? 3.320 -5.115 -5.721 1.00 94.31 70 LEU A C 1
ATOM 554 O O . LEU A 1 70 ? 2.562 -4.451 -6.434 1.00 94.31 70 LEU A O 1
ATOM 558 N N . GLN A 1 71 ? 4.596 -4.791 -5.535 1.00 94.88 71 GLN A N 1
ATOM 559 C CA . GLN A 1 71 ? 5.253 -3.736 -6.288 1.00 94.88 71 GLN A CA 1
ATOM 560 C C . GLN A 1 71 ? 6.017 -4.308 -7.488 1.00 94.88 71 GLN A C 1
ATOM 562 O O . GLN A 1 71 ? 6.807 -5.240 -7.348 1.00 94.88 71 GLN A O 1
ATOM 567 N N . VAL A 1 72 ? 5.807 -3.703 -8.659 1.00 96.19 72 VAL A N 1
ATOM 568 C CA . VAL A 1 72 ? 6.565 -3.978 -9.886 1.00 96.19 72 VAL A CA 1
ATOM 569 C C . VAL A 1 72 ? 7.169 -2.676 -10.402 1.00 96.19 72 VAL A C 1
ATOM 571 O O . VAL A 1 72 ? 6.520 -1.634 -10.377 1.00 96.19 72 VAL A O 1
ATOM 574 N N . ILE A 1 73 ? 8.409 -2.711 -10.875 1.00 96.12 73 ILE A N 1
ATOM 575 C CA . ILE A 1 73 ? 9.074 -1.587 -11.531 1.00 96.12 73 ILE A CA 1
ATOM 576 C C . ILE A 1 73 ? 9.446 -2.009 -12.941 1.00 96.12 73 ILE A C 1
ATOM 578 O O . ILE A 1 73 ? 10.131 -3.009 -13.128 1.00 96.12 73 ILE A O 1
ATOM 582 N N . ALA A 1 74 ? 9.028 -1.227 -13.929 1.00 96.44 74 ALA A N 1
ATOM 583 C CA . ALA A 1 74 ? 9.610 -1.289 -15.256 1.00 96.44 74 ALA A CA 1
ATOM 584 C C . ALA A 1 74 ? 10.740 -0.267 -15.361 1.00 96.44 74 ALA A C 1
ATOM 586 O O . ALA A 1 74 ? 10.535 0.901 -15.044 1.00 96.44 74 ALA A O 1
ATOM 587 N N . VAL A 1 75 ? 11.907 -0.686 -15.833 1.00 95.81 75 VAL A N 1
ATOM 588 C CA . VAL A 1 75 ? 12.956 0.218 -16.318 1.00 95.81 75 VAL A CA 1
ATOM 589 C C . VAL A 1 75 ? 12.841 0.256 -17.836 1.00 95.81 75 VAL A C 1
ATOM 591 O O . VAL A 1 75 ? 12.655 -0.797 -18.455 1.00 95.81 75 VAL A O 1
ATOM 594 N N . HIS A 1 76 ? 12.959 1.434 -18.454 1.00 95.31 76 HIS A N 1
ATOM 595 C CA . HIS A 1 76 ? 12.847 1.591 -19.908 1.00 95.31 76 HIS A CA 1
ATOM 596 C C . HIS A 1 76 ? 14.148 2.096 -20.546 1.00 95.31 76 HIS A C 1
ATOM 598 O O . HIS A 1 76 ? 14.798 3.010 -20.040 1.00 95.31 76 HIS A O 1
ATOM 604 N N . GLU A 1 77 ? 14.504 1.518 -21.694 1.00 94.50 77 GLU A N 1
ATOM 605 C CA . GLU A 1 77 ? 15.691 1.913 -22.464 1.00 94.50 77 GLU A CA 1
ATOM 606 C C . GLU A 1 77 ? 15.466 3.230 -23.226 1.00 94.50 77 GLU A C 1
ATOM 608 O O . GLU A 1 77 ? 16.368 4.057 -23.343 1.00 94.50 77 GLU A O 1
ATOM 613 N N . SER A 1 78 ? 14.240 3.431 -23.717 1.00 89.00 78 SER A N 1
ATOM 614 C CA . SER A 1 78 ? 13.877 4.508 -24.641 1.00 89.00 78 SER A CA 1
ATOM 615 C C . SER A 1 78 ? 14.087 5.914 -24.064 1.00 89.00 78 SER A C 1
ATOM 617 O O . SER A 1 78 ? 13.880 6.160 -22.873 1.00 89.00 78 SER A O 1
ATOM 619 N N . VAL A 1 79 ? 14.434 6.860 -24.942 1.00 86.75 79 VAL A N 1
ATOM 620 C CA . VAL A 1 79 ? 14.482 8.300 -24.631 1.00 86.75 79 VAL A CA 1
ATOM 621 C C . VAL A 1 79 ? 13.088 8.931 -24.562 1.00 86.75 79 VAL A C 1
ATOM 623 O O . VAL A 1 79 ? 12.894 9.912 -23.852 1.00 86.75 79 VAL A O 1
ATOM 626 N N . GLU A 1 80 ? 12.112 8.358 -25.271 1.00 85.56 80 GLU A N 1
ATOM 627 C CA . GLU A 1 80 ? 10.740 8.879 -25.359 1.00 85.56 80 GLU A CA 1
ATOM 628 C C . GLU A 1 80 ? 9.862 8.424 -24.185 1.00 85.56 80 GLU A C 1
ATOM 630 O O . GLU A 1 80 ? 8.746 8.911 -24.002 1.00 85.56 80 GLU A O 1
ATOM 635 N N . ARG A 1 81 ? 10.356 7.476 -23.381 1.00 85.50 81 ARG A N 1
ATOM 636 C CA . ARG A 1 81 ? 9.665 6.948 -22.202 1.00 85.50 81 ARG A CA 1
ATOM 637 C C . ARG A 1 81 ? 10.279 7.490 -20.915 1.00 85.50 81 ARG A C 1
ATOM 639 O O . ARG A 1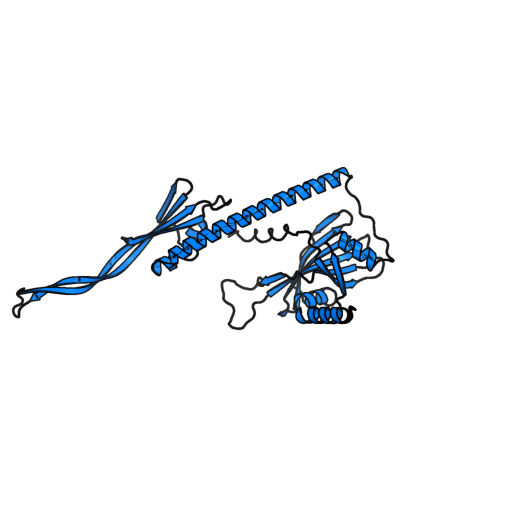 81 ? 11.399 7.998 -20.885 1.00 85.50 81 ARG A O 1
ATOM 646 N N . ALA A 1 82 ? 9.523 7.348 -19.830 1.00 90.62 82 ALA A N 1
ATOM 647 C CA . ALA A 1 82 ? 10.046 7.521 -18.482 1.00 90.62 82 ALA A CA 1
ATOM 648 C C . ALA A 1 82 ? 11.271 6.619 -18.252 1.00 90.62 82 ALA A C 1
ATOM 650 O O . ALA A 1 82 ? 11.396 5.578 -18.888 1.00 90.62 82 ALA A O 1
ATOM 651 N N . ASP A 1 83 ? 12.159 6.994 -17.331 1.00 91.69 83 ASP A N 1
ATOM 652 C CA . ASP A 1 83 ? 13.279 6.128 -16.945 1.00 91.69 83 ASP A CA 1
ATOM 653 C C . ASP A 1 83 ? 12.764 4.850 -16.287 1.00 91.69 83 ASP A C 1
ATOM 655 O O . ASP A 1 83 ? 13.148 3.738 -16.652 1.00 91.69 83 ASP A O 1
ATOM 659 N N . THR A 1 84 ? 11.842 5.030 -15.341 1.00 93.88 84 THR A N 1
ATOM 660 C CA . THR A 1 84 ? 11.176 3.936 -14.650 1.00 93.88 84 THR A CA 1
ATOM 661 C C . THR A 1 84 ? 9.679 4.186 -14.540 1.00 93.88 84 THR A C 1
ATOM 663 O O . THR A 1 84 ? 9.230 5.329 -14.456 1.00 93.88 84 THR A O 1
ATOM 666 N N . THR A 1 85 ? 8.900 3.112 -14.510 1.00 94.88 85 THR A N 1
ATOM 667 C CA . THR A 1 85 ? 7.480 3.140 -14.166 1.00 94.88 85 THR A CA 1
ATOM 668 C C . THR A 1 85 ? 7.246 2.203 -12.994 1.00 94.88 85 THR A C 1
ATOM 670 O O . THR A 1 85 ? 7.534 1.013 -13.077 1.00 94.88 85 THR A O 1
ATOM 673 N N . GLN A 1 86 ? 6.731 2.739 -11.893 1.00 95.06 86 GLN A N 1
ATOM 674 C CA . GLN A 1 86 ? 6.354 1.971 -10.715 1.00 95.06 86 GLN A CA 1
ATOM 675 C C . GLN A 1 86 ? 4.876 1.594 -10.801 1.00 95.06 86 GLN A C 1
ATOM 677 O O . GLN A 1 86 ? 4.018 2.456 -10.990 1.00 95.06 86 GLN A O 1
ATOM 682 N N . PHE A 1 87 ? 4.588 0.317 -10.594 1.00 95.38 87 PHE A N 1
ATOM 683 C CA . PHE A 1 87 ? 3.255 -0.256 -10.546 1.00 95.38 87 PHE A CA 1
ATOM 684 C C . PHE A 1 87 ? 2.992 -0.817 -9.152 1.00 95.38 87 PHE A C 1
ATOM 686 O O . PHE A 1 87 ? 3.763 -1.624 -8.631 1.00 95.38 87 PHE A O 1
ATOM 693 N N . ILE A 1 88 ? 1.867 -0.424 -8.568 1.00 96.00 88 ILE A N 1
ATOM 694 C CA . ILE A 1 88 ? 1.258 -1.140 -7.456 1.00 96.00 88 ILE A CA 1
ATOM 695 C C . ILE A 1 88 ? 0.184 -2.045 -8.043 1.00 96.00 88 ILE A C 1
ATOM 697 O O . ILE A 1 88 ? -0.874 -1.580 -8.475 1.00 96.00 88 ILE A O 1
ATOM 701 N N . VAL A 1 89 ? 0.475 -3.338 -8.054 1.00 96.25 89 VAL A N 1
ATOM 702 C CA . VAL A 1 89 ? -0.407 -4.370 -8.588 1.00 96.25 89 VAL A CA 1
ATOM 703 C C . VAL A 1 89 ? -1.231 -4.935 -7.446 1.00 96.25 89 VAL A C 1
ATOM 705 O O . VAL A 1 89 ? -0.681 -5.318 -6.416 1.00 96.25 89 VAL A O 1
ATOM 708 N N . GLU A 1 90 ? -2.543 -5.011 -7.630 1.00 96.62 90 GLU A N 1
ATOM 709 C CA . GLU A 1 90 ? -3.434 -5.747 -6.739 1.00 96.62 90 GLU A CA 1
ATOM 710 C C . GLU A 1 90 ? -3.998 -6.974 -7.457 1.00 96.62 90 GLU A C 1
ATOM 712 O O . GLU A 1 90 ? -4.406 -6.885 -8.611 1.00 96.62 90 GLU A O 1
ATOM 717 N N . LEU A 1 91 ? -4.013 -8.119 -6.774 1.00 96.56 91 LEU A N 1
ATOM 718 C CA . LEU A 1 91 ? -4.316 -9.438 -7.326 1.00 96.56 91 LEU A CA 1
ATOM 719 C C . LEU A 1 91 ? -5.366 -10.159 -6.477 1.00 96.56 91 LEU A C 1
ATOM 721 O O . LEU A 1 91 ? -5.191 -10.361 -5.273 1.00 96.56 91 LEU A O 1
ATOM 725 N N . ARG A 1 92 ? -6.438 -10.613 -7.130 1.00 95.56 92 ARG A N 1
ATOM 726 C CA . ARG A 1 92 ? -7.436 -11.538 -6.580 1.00 95.56 92 ARG A CA 1
ATOM 727 C C . ARG A 1 92 ? -7.107 -12.941 -7.064 1.00 95.56 92 ARG A C 1
ATOM 729 O O . ARG A 1 92 ? -7.608 -13.382 -8.097 1.00 95.56 92 ARG A O 1
ATOM 736 N N . CYS A 1 93 ? -6.260 -13.643 -6.315 1.00 93.06 93 CYS A N 1
ATOM 737 C CA . CYS A 1 93 ? -5.704 -14.936 -6.721 1.00 93.06 93 CYS A CA 1
ATOM 738 C C . CYS A 1 93 ? -6.773 -15.976 -7.089 1.00 93.06 93 CYS A C 1
ATOM 740 O O . CYS A 1 93 ? -6.660 -16.621 -8.126 1.00 93.06 93 CYS A O 1
ATOM 742 N N . ALA A 1 94 ? -7.839 -16.085 -6.289 1.00 89.88 94 ALA A N 1
ATOM 743 C CA . ALA A 1 94 ? -8.929 -17.031 -6.537 1.00 89.88 94 ALA A CA 1
ATOM 744 C C . ALA A 1 94 ? -9.771 -16.680 -7.778 1.00 89.88 94 ALA A C 1
ATOM 746 O O . ALA A 1 94 ? -10.295 -17.572 -8.434 1.00 89.88 94 ALA A O 1
ATOM 747 N N . ALA A 1 95 ? -9.889 -15.389 -8.106 1.00 90.44 95 ALA A N 1
ATOM 748 C CA . ALA A 1 95 ? -10.653 -14.917 -9.261 1.00 90.44 95 ALA A CA 1
ATOM 749 C C . ALA A 1 95 ? -9.802 -14.799 -10.537 1.00 90.44 95 ALA A C 1
ATOM 751 O O . ALA A 1 95 ? -10.345 -14.515 -11.601 1.00 90.44 95 ALA A O 1
ATOM 752 N N . GLY A 1 96 ? -8.476 -14.961 -10.443 1.00 93.38 96 GLY A N 1
ATOM 753 C CA . GLY A 1 96 ? -7.566 -14.756 -11.571 1.00 93.38 96 GLY A CA 1
ATOM 754 C C . GLY A 1 96 ? -7.604 -13.328 -12.124 1.00 93.38 96 GLY A C 1
ATOM 755 O O . GLY A 1 96 ? -7.439 -13.138 -13.326 1.00 93.38 96 GLY A O 1
ATOM 756 N N . GLN A 1 97 ? -7.854 -12.331 -11.268 1.00 96.25 97 GLN A N 1
ATOM 757 C CA . GLN A 1 97 ? -7.959 -10.924 -11.665 1.00 96.25 97 GLN A CA 1
ATOM 758 C C . GLN A 1 97 ? -6.816 -10.092 -11.090 1.00 96.25 97 GLN A C 1
ATOM 760 O O . GLN A 1 97 ? -6.378 -10.323 -9.960 1.00 96.25 97 GLN A O 1
ATOM 765 N N . ALA A 1 98 ? -6.390 -9.082 -11.841 1.00 96.94 98 ALA A N 1
ATOM 766 C CA . ALA A 1 98 ? -5.470 -8.052 -11.388 1.00 96.94 98 ALA A CA 1
ATOM 767 C C . ALA A 1 98 ? -6.014 -6.659 -11.689 1.00 96.94 98 ALA A C 1
ATOM 769 O O . ALA A 1 98 ? -6.831 -6.473 -12.591 1.00 96.94 98 ALA A O 1
ATOM 770 N N . ARG A 1 99 ? -5.516 -5.674 -10.950 1.00 95.50 99 ARG A N 1
ATOM 771 C CA . ARG A 1 99 ? -5.649 -4.260 -11.284 1.00 95.50 99 ARG A CA 1
ATOM 772 C C . ARG A 1 99 ? -4.352 -3.516 -11.003 1.00 95.50 99 ARG A C 1
ATOM 774 O O . ARG A 1 99 ? -3.581 -3.913 -10.128 1.00 95.50 99 ARG A O 1
ATOM 781 N N . LEU A 1 100 ? -4.137 -2.406 -11.703 1.00 96.06 100 LEU A N 1
ATOM 782 C CA . LEU A 1 100 ? -3.056 -1.473 -11.390 1.00 96.06 100 LEU A CA 1
ATOM 783 C C . LEU A 1 100 ? -3.628 -0.380 -10.490 1.00 96.06 100 LEU A C 1
ATOM 785 O O . LEU A 1 100 ? -4.206 0.592 -10.970 1.00 96.06 100 LEU A O 1
ATOM 789 N N . ALA A 1 101 ? -3.511 -0.573 -9.177 1.00 92.25 101 ALA A N 1
ATOM 790 C CA . ALA A 1 101 ? -4.084 0.334 -8.184 1.00 92.25 101 ALA A CA 1
ATOM 791 C C . ALA A 1 101 ? -3.374 1.696 -8.160 1.00 92.25 101 ALA A C 1
ATOM 793 O O . ALA A 1 101 ? -3.980 2.708 -7.814 1.00 92.25 101 ALA A O 1
ATOM 794 N N . GLN A 1 102 ? -2.094 1.723 -8.532 1.00 93.81 102 GLN A N 1
ATOM 795 C CA . GLN A 1 102 ? -1.327 2.948 -8.717 1.00 93.81 102 GLN A CA 1
ATOM 796 C C . GLN A 1 102 ? -0.256 2.723 -9.779 1.00 93.81 102 GLN A C 1
ATOM 798 O O . GLN A 1 102 ? 0.412 1.688 -9.786 1.00 93.81 102 GLN A O 1
ATOM 803 N N . VAL A 1 103 ? -0.072 3.717 -10.643 1.00 94.69 103 VAL A N 1
ATOM 804 C CA . VAL A 1 103 ? 0.981 3.732 -11.656 1.00 94.69 103 VAL A CA 1
ATOM 805 C C . VAL A 1 103 ? 1.654 5.098 -11.625 1.00 94.69 103 VAL A C 1
ATOM 807 O O . VAL A 1 103 ? 0.986 6.122 -11.760 1.00 94.69 103 VAL A O 1
ATOM 810 N N . THR A 1 104 ? 2.970 5.120 -11.440 1.00 93.94 104 THR A N 1
ATOM 811 C CA . THR A 1 104 ? 3.759 6.358 -11.405 1.00 93.94 104 THR A CA 1
ATOM 812 C C . THR A 1 104 ? 4.933 6.235 -12.362 1.00 93.94 104 THR A C 1
ATOM 814 O O . THR A 1 104 ? 5.825 5.415 -12.147 1.00 93.94 104 THR A O 1
ATOM 817 N N . ALA A 1 105 ? 4.955 7.066 -13.400 1.00 92.94 105 ALA A N 1
ATOM 818 C CA . ALA A 1 105 ? 6.077 7.161 -14.324 1.00 92.94 105 ALA A CA 1
ATOM 819 C C . ALA A 1 105 ? 7.070 8.227 -13.839 1.00 92.94 105 ALA A C 1
ATOM 821 O O . ALA A 1 105 ? 6.680 9.358 -13.548 1.00 92.94 105 ALA A O 1
ATOM 822 N N . TRP A 1 106 ? 8.348 7.878 -13.752 1.00 90.00 106 TRP A N 1
ATOM 823 C CA . TRP A 1 106 ? 9.426 8.766 -13.326 1.00 90.00 106 TRP A CA 1
ATOM 824 C C . TRP A 1 106 ? 10.289 9.144 -14.523 1.00 90.00 106 TRP A C 1
ATOM 826 O O . TRP A 1 106 ? 11.048 8.331 -15.058 1.00 90.00 106 TRP A O 1
ATOM 836 N N . GLY A 1 107 ? 10.158 10.393 -14.964 1.00 88.31 107 GLY A N 1
ATOM 837 C CA . GLY A 1 107 ? 10.954 10.926 -16.061 1.00 88.31 107 GLY A CA 1
ATOM 838 C C . GLY A 1 107 ? 12.439 11.025 -15.707 1.00 88.31 107 GLY A C 1
ATOM 839 O O . GLY A 1 107 ? 12.819 11.173 -14.545 1.00 88.31 107 GLY A O 1
ATOM 840 N N . ARG A 1 108 ? 13.296 11.045 -16.734 1.00 84.69 108 ARG A N 1
ATOM 841 C CA . ARG A 1 108 ? 14.749 11.303 -16.604 1.00 84.69 108 ARG A CA 1
ATOM 842 C C . ARG A 1 108 ? 15.087 12.715 -16.114 1.00 84.69 108 ARG A C 1
ATOM 844 O O . ARG A 1 108 ? 16.245 13.044 -15.897 1.00 84.69 108 ARG A O 1
ATOM 851 N N . ASN A 1 109 ? 14.081 13.557 -15.944 1.00 80.38 109 ASN A N 1
ATOM 852 C CA . ASN A 1 109 ? 14.176 14.868 -15.322 1.00 80.38 109 ASN A CA 1
ATOM 853 C C . ASN A 1 109 ? 13.757 14.869 -13.839 1.00 80.38 109 ASN A C 1
ATOM 855 O O . ASN A 1 109 ? 13.641 15.924 -13.219 1.00 80.38 109 ASN A O 1
ATOM 859 N N . GLY A 1 110 ? 13.478 13.691 -13.273 1.00 76.50 110 GLY A N 1
ATOM 860 C CA . GLY A 1 110 ? 13.055 13.519 -11.885 1.00 76.50 110 GLY A CA 1
ATOM 861 C C . GLY A 1 110 ? 11.588 13.864 -11.615 1.00 76.50 110 GLY A C 1
ATOM 862 O O . GLY A 1 110 ? 11.167 13.808 -10.462 1.00 76.50 110 GLY A O 1
ATOM 863 N N . LYS A 1 111 ? 10.790 14.211 -12.636 1.00 82.56 111 LYS A N 1
ATOM 864 C CA . LYS A 1 111 ? 9.357 14.483 -12.453 1.00 82.56 111 LYS A CA 1
ATOM 865 C C . LYS A 1 111 ? 8.562 13.182 -12.412 1.00 82.56 111 LYS A C 1
ATOM 867 O O . LYS A 1 111 ? 8.667 12.356 -13.319 1.00 82.56 111 LYS A O 1
ATOM 872 N N . ALA A 1 112 ? 7.734 13.046 -11.380 1.00 87.88 112 ALA A N 1
ATOM 873 C CA . ALA A 1 112 ? 6.728 11.998 -11.285 1.00 87.88 112 ALA A CA 1
ATOM 874 C C . ALA A 1 112 ? 5.478 12.381 -12.083 1.00 87.88 112 ALA A C 1
ATOM 876 O O . ALA A 1 112 ? 4.978 13.502 -11.977 1.00 87.88 112 ALA A O 1
ATOM 877 N N . GLN A 1 113 ? 4.951 11.429 -12.840 1.00 90.69 113 GLN A N 1
ATOM 878 C CA . GLN A 1 113 ? 3.703 11.542 -13.582 1.00 90.69 113 GLN A CA 1
ATOM 879 C C . GLN A 1 113 ? 2.782 10.396 -13.145 1.00 90.69 113 GLN A C 1
ATOM 881 O O . GLN A 1 113 ? 2.949 9.266 -13.619 1.00 90.69 113 GLN A O 1
ATOM 886 N N . PRO A 1 114 ? 1.852 10.641 -12.203 1.00 91.75 114 PRO A N 1
ATOM 887 C CA . PRO A 1 114 ? 0.862 9.643 -11.832 1.00 91.75 114 PRO A CA 1
ATOM 888 C C . PRO A 1 114 ? -0.071 9.385 -13.016 1.00 91.75 114 PRO A C 1
ATOM 890 O O . PRO A 1 114 ? -0.492 10.316 -13.703 1.00 91.75 114 PRO A O 1
ATOM 893 N N . GLN A 1 115 ? -0.393 8.119 -13.244 1.00 91.56 115 GLN A N 1
ATOM 894 C CA . GLN A 1 115 ? -1.334 7.686 -14.270 1.00 91.56 115 GLN A CA 1
ATOM 895 C C . GLN A 1 115 ? -2.635 7.207 -13.608 1.00 91.56 115 GLN A C 1
ATOM 897 O O . GLN A 1 115 ? -2.610 6.790 -12.442 1.00 91.56 115 GLN A O 1
ATOM 902 N N . PRO A 1 116 ? -3.775 7.260 -14.319 1.00 89.75 116 PRO A N 1
ATOM 903 C CA . PRO A 1 116 ? -5.031 6.728 -13.807 1.00 89.75 116 PRO A CA 1
ATOM 904 C C . PRO A 1 116 ? -4.893 5.251 -13.404 1.00 89.75 116 PRO A C 1
ATOM 906 O O . PRO A 1 116 ? -4.213 4.493 -14.104 1.00 89.75 116 PRO A O 1
ATOM 909 N N . PRO A 1 117 ? -5.527 4.822 -12.298 1.00 90.19 117 PRO A N 1
ATOM 910 C CA . PRO A 1 117 ? -5.578 3.409 -11.959 1.00 90.19 117 PRO A CA 1
ATOM 911 C C . PRO A 1 117 ? -6.352 2.639 -13.032 1.00 90.19 117 PRO A C 1
ATOM 913 O O . PRO A 1 117 ? -7.229 3.185 -13.702 1.00 90.19 117 PRO A O 1
ATOM 916 N N . MET A 1 118 ? -6.039 1.356 -13.171 1.00 92.50 118 MET A N 1
ATOM 917 C CA . MET A 1 118 ? -6.786 0.450 -14.042 1.00 92.50 118 MET A CA 1
ATOM 918 C C . MET A 1 118 ? -7.787 -0.352 -13.220 1.00 92.50 118 MET A C 1
ATOM 920 O O . MET A 1 118 ? -7.504 -0.698 -12.073 1.00 92.50 118 MET A O 1
ATOM 924 N N . ASP A 1 119 ? -8.939 -0.663 -13.809 1.00 93.94 119 ASP A N 1
ATOM 925 C CA . ASP A 1 119 ? -9.946 -1.517 -13.183 1.00 93.94 119 ASP A CA 1
ATOM 926 C C . ASP A 1 119 ? -9.516 -2.990 -13.139 1.00 93.94 119 ASP A C 1
ATOM 928 O O . ASP A 1 119 ? -8.545 -3.411 -13.772 1.00 93.94 119 ASP A O 1
ATOM 932 N N . TRP A 1 120 ? -10.255 -3.780 -12.358 1.00 94.69 120 TRP A N 1
ATOM 933 C CA . TRP A 1 120 ? -10.072 -5.225 -12.283 1.00 94.69 120 TRP A CA 1
ATOM 934 C C . TRP A 1 120 ? -10.299 -5.879 -13.647 1.00 94.69 120 TRP A C 1
ATOM 936 O O . TRP A 1 120 ? -11.389 -5.802 -14.209 1.00 94.69 120 TRP A O 1
ATOM 946 N N . ALA A 1 121 ? -9.286 -6.590 -14.131 1.00 95.69 121 ALA A N 1
ATOM 947 C CA . ALA A 1 121 ? -9.328 -7.355 -15.368 1.00 95.69 121 ALA A CA 1
ATOM 948 C C . ALA A 1 121 ? -8.747 -8.762 -15.149 1.00 95.69 121 ALA A C 1
ATOM 950 O O . ALA A 1 121 ? -7.964 -8.962 -14.214 1.00 95.69 121 ALA A O 1
ATOM 951 N N . PRO A 1 122 ? -9.106 -9.756 -15.983 1.00 96.44 122 PRO A N 1
ATOM 952 C CA . PRO A 1 122 ? -8.431 -11.049 -15.982 1.00 96.44 122 PRO A CA 1
ATOM 953 C C . PRO A 1 122 ? -6.919 -10.884 -16.171 1.00 96.44 122 PRO A C 1
ATOM 955 O O . PRO A 1 122 ? -6.475 -10.057 -16.970 1.00 96.44 122 PRO A O 1
ATOM 958 N N . VAL A 1 123 ? -6.128 -11.677 -15.449 1.00 92.94 123 VAL A N 1
ATOM 959 C CA . VAL A 1 123 ? -4.672 -11.692 -15.626 1.00 92.94 123 VAL A CA 1
ATOM 960 C C . VAL A 1 123 ? -4.348 -12.259 -17.008 1.00 92.94 123 VAL A C 1
ATOM 962 O O . VAL A 1 123 ? -4.622 -13.424 -17.290 1.00 92.94 123 VAL A O 1
ATOM 965 N N . GLY A 1 124 ? -3.801 -11.408 -17.877 1.00 85.25 124 GLY A N 1
ATOM 966 C CA . GLY A 1 124 ? -3.289 -11.796 -19.191 1.00 85.25 124 GLY A CA 1
ATOM 967 C C . GLY A 1 124 ? -1.884 -12.404 -19.126 1.00 85.25 124 GLY A C 1
ATOM 968 O O . GLY A 1 124 ? -1.305 -12.549 -18.053 1.00 85.25 124 GLY A O 1
ATOM 969 N N . GLN A 1 125 ? -1.321 -12.735 -20.291 1.00 84.31 125 GLN A N 1
ATOM 970 C CA . GLN A 1 125 ? 0.064 -13.212 -20.405 1.00 84.31 125 GLN A CA 1
ATOM 971 C C . GLN A 1 125 ? 1.095 -12.093 -20.150 1.00 84.31 125 GLN A C 1
ATOM 973 O O . GLN A 1 125 ? 0.776 -10.905 -20.236 1.00 84.31 125 GLN A O 1
ATOM 978 N N . GLY A 1 126 ? 2.347 -12.483 -19.882 1.00 90.00 126 GLY A N 1
ATOM 979 C CA . GLY A 1 126 ? 3.488 -11.581 -19.675 1.00 90.00 126 GLY A CA 1
ATOM 980 C C . GLY A 1 126 ? 3.763 -11.288 -18.200 1.00 90.00 126 GLY A C 1
ATOM 981 O O . GLY A 1 126 ? 3.411 -12.078 -17.322 1.00 90.00 126 GLY A O 1
ATOM 982 N N . TRP A 1 127 ? 4.372 -10.135 -17.915 1.00 95.12 127 TRP A N 1
ATOM 983 C CA . TRP A 1 127 ? 4.793 -9.751 -16.561 1.00 95.12 127 TRP A CA 1
ATOM 984 C C . TRP A 1 127 ? 3.683 -9.802 -15.492 1.00 95.12 127 TRP A C 1
ATOM 986 O O . TRP A 1 127 ? 3.973 -10.069 -14.327 1.00 95.12 127 TRP A O 1
ATOM 996 N N . LEU A 1 128 ? 2.410 -9.587 -15.854 1.00 95.06 128 LEU A N 1
ATOM 997 C CA . LEU A 1 128 ? 1.291 -9.691 -14.907 1.00 95.06 128 LEU A CA 1
ATOM 998 C C . LEU A 1 128 ? 1.034 -11.134 -14.440 1.00 95.06 128 LEU A C 1
ATOM 1000 O O . LEU A 1 128 ? 0.648 -11.331 -13.287 1.00 95.06 128 LEU A O 1
ATOM 1004 N N . ASP A 1 129 ? 1.279 -12.142 -15.282 1.00 94.62 129 ASP A N 1
ATOM 1005 C CA . ASP A 1 129 ? 1.170 -13.548 -14.870 1.00 94.62 129 ASP A CA 1
ATOM 1006 C C . ASP A 1 129 ? 2.331 -13.951 -13.951 1.00 94.62 129 ASP A C 1
ATOM 1008 O O . ASP A 1 129 ? 2.120 -14.618 -12.939 1.00 94.62 129 ASP A O 1
ATOM 1012 N N . ALA A 1 130 ? 3.542 -13.457 -14.216 1.00 95.12 130 ALA A N 1
ATOM 1013 C CA . ALA A 1 130 ? 4.677 -13.645 -13.314 1.00 95.12 130 ALA A CA 1
ATOM 1014 C C . ALA A 1 130 ? 4.465 -12.934 -11.959 1.00 95.12 130 ALA A C 1
ATOM 1016 O O . ALA A 1 130 ? 4.743 -13.499 -10.900 1.00 95.12 130 ALA A O 1
ATOM 1017 N N . ALA A 1 131 ? 3.878 -11.733 -11.957 1.00 95.50 131 ALA A N 1
ATOM 1018 C CA . ALA A 1 131 ? 3.452 -11.049 -10.734 1.00 95.50 131 ALA A CA 1
ATOM 1019 C C . ALA A 1 131 ? 2.398 -11.860 -9.955 1.00 95.50 131 ALA A C 1
ATOM 1021 O O . ALA A 1 131 ? 2.474 -11.971 -8.728 1.00 95.50 131 ALA A O 1
ATOM 1022 N N . ARG A 1 132 ? 1.439 -12.477 -10.661 1.00 95.44 132 ARG A N 1
ATOM 1023 C CA . ARG A 1 132 ? 0.457 -13.392 -10.065 1.00 95.44 132 ARG A CA 1
ATOM 1024 C C . ARG A 1 132 ? 1.134 -14.613 -9.450 1.00 95.44 132 ARG A C 1
ATOM 1026 O O . ARG A 1 132 ? 0.783 -14.968 -8.331 1.00 95.44 132 ARG A O 1
ATOM 1033 N N . LEU A 1 133 ? 2.099 -15.232 -10.130 1.00 94.75 133 LEU A N 1
ATOM 1034 C CA . LEU A 1 133 ? 2.879 -16.352 -9.593 1.00 94.75 133 LEU A CA 1
ATOM 1035 C C . LEU A 1 133 ? 3.541 -15.974 -8.258 1.00 94.75 133 LEU A C 1
ATOM 1037 O O . LEU A 1 133 ? 3.391 -16.701 -7.278 1.00 94.75 133 LEU A O 1
ATOM 1041 N N . ILE A 1 134 ? 4.199 -14.811 -8.192 1.00 94.56 134 ILE A N 1
ATOM 1042 C CA . ILE A 1 134 ? 4.856 -14.326 -6.967 1.00 94.56 134 ILE A CA 1
ATOM 1043 C C . ILE A 1 134 ? 3.846 -14.130 -5.830 1.00 94.56 134 ILE A C 1
ATOM 1045 O O . ILE A 1 134 ? 4.079 -14.581 -4.707 1.00 94.56 134 ILE A O 1
ATOM 1049 N N . ALA A 1 135 ? 2.721 -13.471 -6.112 1.00 94.19 135 ALA A N 1
ATOM 1050 C CA . ALA A 1 135 ? 1.750 -13.102 -5.087 1.00 94.19 135 ALA A CA 1
ATOM 1051 C C . ALA A 1 135 ? 0.854 -14.265 -4.627 1.00 94.19 135 ALA A C 1
ATOM 1053 O O . ALA A 1 135 ? 0.430 -14.286 -3.472 1.00 94.19 135 ALA A O 1
ATOM 1054 N N . CYS A 1 136 ? 0.537 -15.196 -5.529 1.00 93.56 136 CYS A N 1
ATOM 1055 C CA . CYS A 1 136 ? -0.513 -16.199 -5.341 1.00 93.56 136 CYS A CA 1
ATOM 1056 C C . CYS A 1 136 ? 0.003 -17.631 -5.172 1.00 93.56 136 CYS A C 1
ATOM 1058 O O . CYS A 1 136 ? -0.751 -18.475 -4.695 1.00 93.56 136 CYS A O 1
ATOM 1060 N N . ASP A 1 137 ? 1.244 -17.922 -5.566 1.00 93.62 137 ASP A N 1
ATOM 1061 C CA . ASP A 1 137 ? 1.819 -19.272 -5.541 1.00 93.62 137 ASP A CA 1
ATOM 1062 C C . ASP A 1 137 ? 3.209 -19.260 -4.886 1.00 93.62 137 ASP A C 1
ATOM 1064 O O . ASP A 1 137 ? 4.232 -19.665 -5.445 1.00 93.62 137 ASP A O 1
ATOM 1068 N N . GLU A 1 138 ? 3.224 -18.751 -3.653 1.00 91.62 138 GLU A N 1
ATOM 1069 C CA . GLU A 1 138 ? 4.406 -18.694 -2.795 1.00 91.62 138 GLU A CA 1
ATOM 1070 C C . GLU A 1 138 ? 5.133 -20.039 -2.634 1.00 91.62 138 GLU A C 1
ATOM 1072 O O . GLU A 1 138 ? 6.362 -20.060 -2.760 1.00 91.62 138 GLU A O 1
ATOM 1077 N N . PRO A 1 139 ? 4.437 -21.175 -2.419 1.00 93.81 139 PRO A N 1
ATOM 1078 C CA . PRO A 1 139 ? 5.101 -22.468 -2.305 1.00 93.81 139 PRO A CA 1
ATOM 1079 C C . PRO A 1 139 ? 5.917 -22.829 -3.550 1.00 93.81 139 PRO A C 1
ATOM 1081 O O . PRO A 1 139 ? 7.034 -23.334 -3.418 1.00 93.81 139 PRO A O 1
ATOM 1084 N N . ARG A 1 140 ? 5.400 -22.543 -4.753 1.00 94.12 140 ARG A N 1
ATOM 1085 C CA . ARG A 1 140 ? 6.064 -22.906 -6.008 1.00 94.12 140 ARG A CA 1
ATOM 1086 C C . ARG A 1 140 ? 7.360 -22.139 -6.220 1.00 94.12 140 ARG A C 1
ATOM 1088 O O . ARG A 1 140 ? 8.390 -22.763 -6.481 1.00 94.12 140 ARG A O 1
ATOM 1095 N N . TRP A 1 141 ? 7.343 -20.811 -6.104 1.00 92.56 141 TRP A N 1
ATOM 1096 C CA . TRP A 1 141 ? 8.564 -20.038 -6.345 1.00 92.56 141 TRP A CA 1
ATOM 1097 C C . TRP A 1 141 ? 9.579 -20.179 -5.207 1.00 92.56 141 TRP A C 1
ATOM 1099 O O . TRP A 1 141 ? 10.779 -20.192 -5.474 1.00 92.56 141 TRP A O 1
ATOM 1109 N N . ARG A 1 142 ? 9.143 -20.377 -3.953 1.00 92.25 142 ARG A N 1
ATOM 1110 C CA . ARG A 1 142 ? 10.069 -20.676 -2.847 1.00 92.25 142 ARG A CA 1
ATOM 1111 C C . ARG A 1 142 ? 10.763 -22.021 -3.025 1.00 92.25 142 ARG A C 1
ATOM 1113 O O . ARG A 1 142 ? 11.960 -22.113 -2.767 1.00 92.25 142 ARG A O 1
ATOM 1120 N N . ALA A 1 143 ? 10.042 -23.047 -3.478 1.00 93.94 143 ALA A N 1
ATOM 1121 C CA . ALA A 1 143 ? 10.637 -24.348 -3.772 1.00 93.94 143 ALA A CA 1
ATOM 1122 C C . ALA A 1 143 ? 11.685 -24.248 -4.893 1.00 93.94 143 ALA A C 1
ATOM 1124 O O . ALA A 1 143 ? 12.762 -24.831 -4.776 1.00 93.94 143 ALA A O 1
ATOM 1125 N N . ALA A 1 144 ? 11.401 -23.465 -5.940 1.00 93.62 144 ALA A N 1
ATOM 1126 C CA . ALA A 1 144 ? 12.356 -23.187 -7.010 1.00 93.62 144 ALA A CA 1
ATOM 1127 C C . ALA A 1 144 ? 13.598 -22.431 -6.501 1.00 93.62 144 ALA A C 1
ATOM 1129 O O . ALA A 1 144 ? 14.722 -22.841 -6.782 1.00 93.62 144 ALA A O 1
ATOM 1130 N N . LEU A 1 145 ? 13.407 -21.389 -5.684 1.00 91.69 145 LEU A N 1
ATOM 1131 C CA . LEU A 1 145 ? 14.505 -20.644 -5.063 1.00 91.69 145 LEU A CA 1
ATOM 1132 C C . LEU A 1 145 ? 15.395 -21.554 -4.204 1.00 91.69 145 LEU A C 1
ATOM 1134 O O . LEU A 1 145 ? 16.617 -21.473 -4.280 1.00 91.69 145 LEU A O 1
ATOM 1138 N N . GLU A 1 146 ? 14.804 -22.438 -3.402 1.00 92.12 146 GLU A N 1
ATOM 1139 C CA . GLU A 1 146 ? 15.557 -23.371 -2.560 1.00 92.12 146 GLU A CA 1
ATOM 1140 C C . GLU A 1 146 ? 16.321 -24.420 -3.383 1.00 92.12 146 GLU A C 1
ATOM 1142 O O . GLU A 1 146 ? 17.463 -24.757 -3.062 1.00 92.12 146 GLU A O 1
ATOM 1147 N N . ALA A 1 147 ? 15.726 -24.917 -4.471 1.00 92.44 147 ALA A N 1
ATOM 1148 C CA . ALA A 1 147 ? 16.407 -25.816 -5.398 1.00 92.44 147 ALA A CA 1
ATOM 1149 C C . ALA A 1 147 ? 17.635 -25.143 -6.034 1.00 92.44 147 ALA A C 1
ATOM 1151 O O . ALA A 1 147 ? 18.719 -25.731 -6.058 1.00 92.44 147 ALA A O 1
ATOM 1152 N N . ASP A 1 148 ? 17.496 -23.887 -6.460 1.00 92.06 148 ASP A N 1
ATOM 1153 C CA . ASP A 1 148 ? 18.590 -23.108 -7.042 1.00 92.06 148 ASP A CA 1
ATOM 1154 C C . ASP A 1 148 ? 19.691 -22.797 -6.024 1.00 92.06 148 ASP A C 1
ATOM 1156 O O . ASP A 1 148 ? 20.875 -22.869 -6.359 1.00 92.06 148 ASP A O 1
ATOM 1160 N N . ARG A 1 149 ? 19.336 -22.538 -4.756 1.00 88.94 149 ARG A N 1
ATOM 1161 C CA . ARG A 1 149 ? 20.315 -22.376 -3.665 1.00 88.94 149 ARG A CA 1
ATOM 1162 C C . ARG A 1 149 ? 21.150 -23.635 -3.449 1.00 88.94 149 ARG A C 1
ATOM 1164 O O . ARG A 1 149 ? 22.356 -23.524 -3.247 1.00 88.94 149 ARG A O 1
ATOM 1171 N N . LYS A 1 150 ? 20.540 -24.822 -3.517 1.00 90.38 150 LYS A N 1
ATOM 1172 C CA . LYS A 1 150 ? 21.254 -26.107 -3.397 1.00 90.38 150 LYS A CA 1
ATOM 1173 C C . LYS A 1 150 ? 22.112 -26.420 -4.623 1.00 90.38 150 LYS A C 1
ATOM 1175 O O . LYS A 1 150 ? 23.189 -26.988 -4.478 1.00 90.38 150 LYS A O 1
ATOM 1180 N N . GLY A 1 151 ? 21.636 -26.063 -5.817 1.00 84.62 151 GLY A N 1
ATOM 1181 C CA . GLY A 1 151 ? 22.333 -26.304 -7.084 1.00 84.62 151 GLY A CA 1
ATOM 1182 C C . GLY A 1 151 ? 23.379 -25.248 -7.461 1.00 84.62 151 GLY A C 1
ATOM 1183 O O . GLY A 1 151 ? 24.179 -25.482 -8.367 1.00 84.62 151 GLY A O 1
ATOM 1184 N N . GLY A 1 152 ? 23.373 -24.083 -6.807 1.00 83.56 152 GLY A N 1
ATOM 1185 C CA . GLY A 1 152 ? 24.274 -22.960 -7.088 1.00 83.56 152 GLY A CA 1
ATOM 1186 C C . GLY A 1 152 ? 24.024 -22.256 -8.429 1.00 83.56 152 GLY A C 1
ATOM 1187 O O . GLY A 1 152 ? 24.890 -21.517 -8.895 1.00 83.56 152 GLY A O 1
ATOM 1188 N N . ARG A 1 153 ? 22.882 -22.501 -9.088 1.00 82.50 153 ARG A N 1
ATOM 1189 C CA . ARG A 1 153 ? 22.517 -21.924 -10.397 1.00 82.50 153 ARG A CA 1
ATOM 1190 C C . ARG A 1 153 ? 21.008 -21.655 -10.461 1.00 82.50 153 ARG A C 1
ATOM 1192 O O . ARG A 1 153 ? 20.267 -22.490 -9.957 1.00 82.50 153 ARG A O 1
ATOM 1199 N N . PRO A 1 154 ? 20.547 -20.565 -11.109 1.00 81.25 154 PRO A N 1
ATOM 1200 C CA . PRO A 1 154 ? 19.133 -20.181 -11.152 1.00 81.25 154 PRO 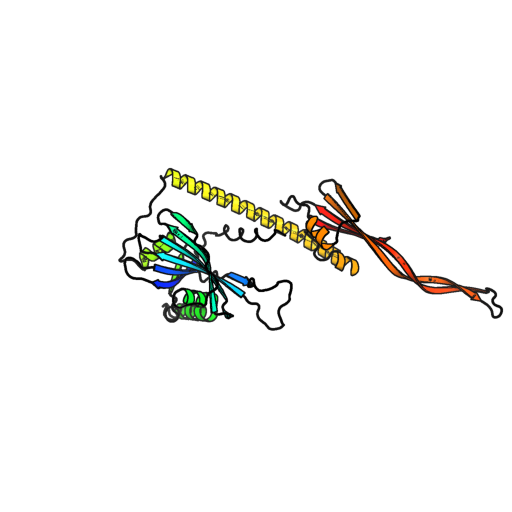A CA 1
ATOM 1201 C C . PRO A 1 154 ? 18.338 -20.937 -12.241 1.00 81.25 154 PRO A C 1
ATOM 1203 O O . PRO A 1 154 ? 17.831 -20.331 -13.185 1.00 81.25 154 PRO A O 1
ATOM 1206 N N . VAL A 1 155 ? 18.289 -22.272 -12.181 1.00 90.00 155 VAL A N 1
ATOM 1207 C CA . VAL A 1 155 ? 17.647 -23.104 -13.219 1.00 90.00 155 VAL A CA 1
ATOM 1208 C C . VAL A 1 155 ? 16.153 -23.282 -12.947 1.00 90.00 155 VAL A C 1
ATOM 1210 O O . VAL A 1 155 ? 15.335 -23.132 -13.854 1.00 90.00 155 VAL A O 1
ATOM 1213 N N . ALA A 1 156 ? 15.782 -23.593 -11.707 1.00 92.62 156 ALA A N 1
ATOM 1214 C CA . ALA A 1 156 ? 14.408 -23.851 -11.305 1.00 92.62 156 ALA A CA 1
ATOM 1215 C C . ALA A 1 156 ? 13.564 -22.570 -11.293 1.00 92.62 156 ALA A C 1
ATOM 1217 O O . ALA A 1 156 ? 12.410 -22.608 -11.721 1.00 92.62 156 ALA A O 1
ATOM 1218 N N . LEU A 1 157 ? 14.125 -21.434 -10.861 1.00 91.94 157 LEU A N 1
ATOM 1219 C CA . LEU A 1 157 ? 13.455 -20.135 -10.969 1.00 91.94 157 LEU A CA 1
ATOM 1220 C C . LEU A 1 157 ? 13.274 -19.730 -12.434 1.00 91.94 157 LEU A C 1
ATOM 1222 O O . LEU A 1 157 ? 12.170 -19.354 -12.836 1.00 91.94 157 LEU A O 1
ATOM 1226 N N . GLY A 1 158 ? 14.316 -19.899 -13.255 1.00 90.50 158 GLY A N 1
ATOM 1227 C CA . GLY A 1 158 ? 14.239 -19.618 -14.688 1.00 90.50 158 GLY A CA 1
ATOM 1228 C C . GLY A 1 158 ? 13.143 -20.433 -15.384 1.00 90.50 158 GLY A C 1
ATOM 1229 O O . GLY A 1 158 ? 12.413 -19.902 -16.218 1.00 90.50 158 GLY A O 1
ATOM 1230 N N . ALA A 1 159 ? 12.949 -21.695 -14.982 1.00 92.38 159 ALA A N 1
ATOM 1231 C CA . ALA A 1 159 ? 11.903 -22.571 -15.518 1.00 92.38 159 ALA A CA 1
ATOM 1232 C C . ALA A 1 159 ? 10.466 -22.113 -15.202 1.00 92.38 159 ALA A C 1
ATOM 1234 O O . ALA A 1 159 ? 9.526 -22.538 -15.873 1.00 92.38 159 ALA A O 1
ATOM 1235 N N . ILE A 1 160 ? 10.280 -21.253 -14.197 1.00 93.00 160 ILE A N 1
ATOM 1236 C CA . ILE A 1 160 ? 8.985 -20.637 -13.867 1.00 93.00 160 ILE A CA 1
ATOM 1237 C C . ILE A 1 160 ? 8.924 -19.153 -14.255 1.00 93.00 160 ILE A C 1
ATOM 1239 O O . ILE A 1 160 ? 8.005 -18.455 -13.837 1.00 93.00 160 ILE A O 1
ATOM 1243 N N . GLY A 1 161 ? 9.877 -18.680 -15.066 1.00 90.38 161 GLY A N 1
ATOM 1244 C CA . GLY A 1 161 ? 9.898 -17.315 -15.592 1.00 90.38 161 GLY A CA 1
ATOM 1245 C C . GLY A 1 161 ? 10.364 -16.255 -14.593 1.00 90.38 161 GLY A C 1
ATOM 1246 O O . GLY A 1 161 ? 10.049 -15.084 -14.772 1.00 90.38 161 GLY A O 1
ATOM 1247 N N . LEU A 1 162 ? 11.092 -16.643 -13.541 1.00 93.75 162 LEU A N 1
ATOM 1248 C CA . LEU A 1 162 ? 11.643 -15.722 -12.545 1.00 93.75 162 LEU A CA 1
ATOM 1249 C C . LEU A 1 162 ? 13.171 -15.773 -12.569 1.00 93.75 162 LEU A C 1
ATOM 1251 O O . LEU A 1 162 ? 13.760 -16.848 -12.629 1.00 93.75 162 LEU A O 1
ATOM 1255 N N . LEU A 1 163 ? 13.835 -14.623 -12.474 1.00 93.12 163 LEU A N 1
ATOM 1256 C CA . LEU A 1 163 ? 15.295 -14.561 -12.373 1.00 93.12 163 LEU A CA 1
ATOM 1257 C C . LEU A 1 163 ? 15.716 -13.666 -11.197 1.00 93.12 163 LEU A C 1
ATOM 1259 O O . LEU A 1 163 ? 15.304 -12.506 -11.156 1.00 93.12 163 LEU A O 1
ATOM 1263 N N . PRO A 1 164 ? 16.534 -14.159 -10.243 1.00 90.81 164 PRO A N 1
ATOM 1264 C CA . PRO A 1 164 ? 17.134 -13.330 -9.195 1.00 90.81 164 PRO A CA 1
ATOM 1265 C C . PRO A 1 164 ? 17.856 -12.118 -9.782 1.00 90.81 164 PRO A C 1
ATOM 1267 O O . PRO A 1 164 ? 18.752 -12.279 -10.605 1.00 90.81 164 PRO A O 1
ATOM 1270 N N . PHE A 1 165 ? 17.474 -10.919 -9.343 1.00 91.50 165 PHE A N 1
ATOM 1271 C CA . PHE A 1 165 ? 18.116 -9.665 -9.749 1.00 91.50 165 PHE A CA 1
ATOM 1272 C C . PHE A 1 165 ? 18.894 -8.996 -8.603 1.00 91.50 165 PHE A C 1
ATOM 1274 O O . PHE A 1 165 ? 19.809 -8.203 -8.832 1.00 91.50 165 PHE A O 1
ATOM 1281 N N . GLY A 1 166 ? 18.575 -9.370 -7.361 1.00 87.69 166 GLY A N 1
ATOM 1282 C CA . GLY A 1 166 ? 19.313 -8.988 -6.159 1.00 87.69 166 GLY A CA 1
ATOM 1283 C C . GLY A 1 166 ? 18.644 -7.888 -5.342 1.00 87.69 166 GLY A C 1
ATOM 1284 O O . GLY A 1 166 ? 17.503 -7.496 -5.597 1.00 87.69 166 GLY A O 1
ATOM 1285 N N . GLU A 1 167 ? 19.374 -7.420 -4.335 1.00 87.88 167 GLU A N 1
ATOM 1286 C CA . GLU A 1 167 ? 18.940 -6.378 -3.409 1.00 87.88 167 GLU A CA 1
ATOM 1287 C C . GLU A 1 167 ? 19.234 -4.995 -3.986 1.00 87.88 167 GLU A C 1
ATOM 1289 O O . GLU A 1 167 ? 20.394 -4.632 -4.176 1.00 87.88 167 GLU A O 1
ATOM 1294 N N . HIS A 1 168 ? 18.187 -4.209 -4.243 1.00 85.00 168 HIS A N 1
ATOM 1295 C CA . HIS A 1 168 ? 18.335 -2.853 -4.778 1.00 85.00 168 HIS A CA 1
ATOM 1296 C C . HIS A 1 168 ? 17.340 -1.884 -4.156 1.00 85.00 168 HIS A C 1
ATOM 1298 O O . HIS A 1 168 ? 16.190 -2.226 -3.858 1.00 85.00 168 HIS A O 1
ATOM 1304 N N . VAL A 1 169 ? 17.769 -0.633 -4.015 1.00 80.94 169 VAL A N 1
ATOM 1305 C CA . VAL A 1 169 ? 16.878 0.478 -3.681 1.00 80.94 169 VAL A CA 1
ATOM 1306 C C . VAL A 1 169 ? 16.117 0.925 -4.931 1.00 80.94 169 VAL A C 1
ATOM 1308 O O . VAL A 1 169 ? 16.682 1.049 -6.020 1.00 80.94 169 VAL A O 1
ATOM 1311 N N . ILE A 1 170 ? 14.823 1.205 -4.762 1.00 74.00 170 ILE A N 1
ATOM 1312 C CA . ILE A 1 170 ? 13.957 1.761 -5.809 1.00 74.00 170 ILE A CA 1
ATOM 1313 C C . ILE A 1 170 ? 14.536 3.083 -6.335 1.00 74.00 170 ILE A C 1
ATOM 1315 O O . ILE A 1 170 ? 14.977 3.932 -5.562 1.00 74.00 170 ILE A O 1
ATOM 1319 N N . GLY A 1 171 ? 14.474 3.289 -7.650 1.00 74.75 171 GLY A N 1
ATOM 1320 C CA . GLY A 1 171 ? 14.937 4.512 -8.302 1.00 74.75 171 GLY A CA 1
ATOM 1321 C C . GLY A 1 171 ? 16.238 4.284 -9.062 1.00 74.75 171 GLY A C 1
ATOM 1322 O O . GLY A 1 171 ? 16.328 3.352 -9.863 1.00 74.75 171 GLY A O 1
ATOM 1323 N N . THR A 1 172 ? 17.235 5.145 -8.844 1.00 75.69 172 THR A N 1
ATOM 1324 C CA . THR A 1 172 ? 18.464 5.139 -9.648 1.00 75.69 172 THR A CA 1
ATOM 1325 C C . THR A 1 172 ? 19.257 3.848 -9.498 1.00 75.69 172 THR A C 1
ATOM 1327 O O . THR A 1 172 ? 19.644 3.308 -10.519 1.00 75.69 172 THR A O 1
ATOM 1330 N N . GLN A 1 173 ? 19.413 3.288 -8.291 1.00 84.56 173 GLN A N 1
ATOM 1331 C CA . GLN A 1 173 ? 20.199 2.057 -8.095 1.00 84.56 173 GLN A CA 1
ATOM 1332 C C . GLN A 1 173 ? 19.653 0.870 -8.895 1.00 84.56 173 GLN A C 1
ATOM 1334 O O . GLN A 1 173 ? 20.407 0.199 -9.596 1.00 84.56 173 GLN A O 1
ATOM 1339 N N . LEU A 1 174 ? 18.337 0.637 -8.845 1.00 87.88 174 LEU A N 1
ATOM 1340 C CA . LEU A 1 174 ? 17.727 -0.439 -9.621 1.00 87.88 174 LEU A CA 1
ATOM 1341 C C . LEU A 1 174 ? 17.843 -0.192 -11.138 1.00 87.88 174 LEU A C 1
ATOM 1343 O O . LEU A 1 174 ? 18.122 -1.121 -11.894 1.00 87.88 174 LEU A O 1
ATOM 1347 N N . SER A 1 175 ? 17.684 1.059 -11.587 1.00 91.25 175 SER A N 1
ATOM 1348 C CA . SER A 1 175 ? 17.907 1.435 -12.992 1.00 91.25 175 SER A CA 1
ATOM 1349 C C . SER A 1 175 ? 19.372 1.215 -13.404 1.00 91.25 175 SER A C 1
ATOM 1351 O O . SER A 1 175 ? 19.637 0.611 -14.442 1.00 91.25 175 SER A O 1
ATOM 1353 N N . ASP A 1 176 ? 20.336 1.609 -12.567 1.00 91.25 176 ASP A N 1
ATOM 1354 C CA . ASP A 1 176 ? 21.776 1.418 -12.780 1.00 91.25 176 ASP A CA 1
ATOM 1355 C C . ASP A 1 176 ? 22.128 -0.071 -12.917 1.00 91.25 176 ASP A C 1
ATOM 1357 O O . ASP A 1 176 ? 22.904 -0.456 -13.796 1.00 91.25 176 ASP A O 1
ATOM 1361 N N . ALA A 1 177 ? 21.517 -0.925 -12.092 1.00 92.88 177 ALA A N 1
ATOM 1362 C CA . ALA A 1 177 ? 21.667 -2.372 -12.175 1.00 92.88 177 ALA A CA 1
ATOM 1363 C C . ALA A 1 177 ? 21.127 -2.928 -13.505 1.00 92.88 177 ALA A C 1
ATOM 1365 O O . ALA A 1 177 ? 21.805 -3.721 -14.152 1.00 92.88 177 ALA A O 1
ATOM 1366 N N . VAL A 1 178 ? 19.958 -2.477 -13.976 1.00 94.88 178 VAL A N 1
ATOM 1367 C CA . VAL A 1 178 ? 19.423 -2.889 -15.290 1.00 94.88 178 VAL A CA 1
ATOM 1368 C C . VAL A 1 178 ? 20.349 -2.460 -16.427 1.00 94.88 178 VAL A C 1
ATOM 1370 O O . VAL A 1 178 ? 20.678 -3.275 -17.291 1.00 94.88 178 VAL A O 1
ATOM 1373 N N . TRP A 1 179 ? 20.824 -1.215 -16.412 1.00 93.88 179 TRP A N 1
ATOM 1374 C CA . TRP A 1 179 ? 21.745 -0.714 -17.433 1.00 93.88 179 TRP A CA 1
ATOM 1375 C C . TRP A 1 179 ? 23.081 -1.462 -17.446 1.00 93.88 179 TRP A C 1
ATOM 1377 O O . TRP A 1 179 ? 23.600 -1.759 -18.518 1.00 93.88 179 TRP A O 1
ATOM 1387 N N . SER A 1 180 ? 23.623 -1.803 -16.276 1.00 92.81 180 SER A N 1
ATOM 1388 C CA . SER A 1 180 ? 24.907 -2.508 -16.169 1.00 92.81 180 SER A CA 1
ATOM 1389 C C . SER A 1 180 ? 24.824 -4.016 -16.411 1.00 92.81 180 SER A C 1
ATOM 1391 O O . SER A 1 180 ? 25.821 -4.600 -16.823 1.00 92.81 180 SER A O 1
ATOM 1393 N N . GLN A 1 181 ? 23.673 -4.656 -16.173 1.00 93.81 181 GLN A N 1
ATOM 1394 C CA . GLN A 1 181 ? 23.531 -6.115 -16.282 1.00 93.81 181 GLN A CA 1
ATOM 1395 C C . GLN A 1 181 ? 22.784 -6.573 -17.541 1.00 93.81 181 GLN A C 1
ATOM 1397 O O . GLN A 1 181 ? 23.105 -7.627 -18.083 1.00 93.81 181 GLN A O 1
ATOM 1402 N N . LEU A 1 182 ? 21.786 -5.814 -18.011 1.00 94.25 182 LEU A N 1
ATOM 1403 C CA . LEU A 1 182 ? 20.879 -6.241 -19.088 1.00 94.25 182 LEU A CA 1
ATOM 1404 C C . LEU A 1 182 ? 21.073 -5.454 -20.386 1.00 94.25 182 LEU A C 1
ATOM 1406 O O . LEU A 1 182 ? 20.927 -6.017 -21.470 1.00 94.25 182 LEU A O 1
ATOM 1410 N N . TRP A 1 183 ? 21.400 -4.165 -20.296 1.00 93.81 183 TRP A N 1
ATOM 1411 C CA . TRP A 1 183 ? 21.575 -3.284 -21.460 1.00 93.81 183 TRP A CA 1
ATOM 1412 C C . TRP A 1 183 ? 23.017 -2.819 -21.627 1.00 93.81 183 TRP A C 1
ATOM 1414 O O . TRP A 1 183 ? 23.270 -1.669 -21.977 1.00 93.81 183 TRP A O 1
ATOM 1424 N N . VAL A 1 184 ? 23.962 -3.740 -21.430 1.00 91.81 184 VAL A N 1
ATOM 1425 C CA . VAL A 1 184 ? 25.403 -3.512 -21.637 1.00 91.81 184 VAL A CA 1
ATOM 1426 C C . VAL A 1 184 ? 25.741 -3.018 -23.046 1.00 91.81 184 VAL A C 1
ATOM 1428 O O . VAL A 1 184 ? 26.762 -2.373 -23.257 1.00 91.81 184 VAL A O 1
ATOM 1431 N N . ASP A 1 185 ? 24.880 -3.323 -24.015 1.00 92.00 185 ASP A N 1
ATOM 1432 C CA . ASP A 1 185 ? 25.001 -2.917 -25.410 1.00 92.00 185 ASP A CA 1
ATOM 1433 C C . ASP A 1 185 ? 24.267 -1.600 -25.726 1.00 92.00 185 ASP A C 1
ATOM 1435 O O . ASP A 1 185 ? 24.426 -1.058 -26.822 1.00 92.00 185 ASP A O 1
ATOM 1439 N N . GLY A 1 186 ? 23.431 -1.109 -24.809 1.00 86.50 186 GLY A N 1
ATOM 1440 C CA . GLY A 1 186 ? 22.618 0.090 -24.972 1.00 86.50 186 GLY A CA 1
ATOM 1441 C C . GLY A 1 186 ? 23.361 1.371 -24.591 1.00 86.50 186 GLY A C 1
ATOM 1442 O O . GLY A 1 186 ? 24.409 1.353 -23.952 1.00 86.50 186 GLY A O 1
ATOM 1443 N N . GLN A 1 187 ? 22.783 2.515 -24.960 1.00 89.12 187 GLN A N 1
ATOM 1444 C CA . GLN A 1 187 ? 23.261 3.826 -24.522 1.00 89.12 187 GLN A CA 1
ATOM 1445 C C . GLN A 1 187 ? 22.207 4.476 -23.633 1.00 89.12 187 GLN A C 1
ATOM 1447 O O . GLN A 1 187 ? 21.108 4.782 -24.097 1.00 89.12 187 GLN A O 1
ATOM 1452 N N . ARG A 1 188 ? 22.549 4.704 -22.360 1.00 89.62 188 ARG A N 1
ATOM 1453 C CA . ARG A 1 188 ? 21.632 5.324 -21.403 1.00 89.62 188 ARG A CA 1
ATOM 1454 C C . ARG A 1 188 ? 21.357 6.776 -21.774 1.00 89.62 188 ARG A C 1
ATOM 1456 O O . ARG A 1 188 ? 22.308 7.560 -21.827 1.00 89.62 188 ARG A O 1
ATOM 1463 N N . PRO A 1 189 ? 20.088 7.167 -21.986 1.00 89.25 189 PRO A N 1
ATOM 1464 C CA . PRO A 1 189 ? 19.769 8.566 -22.201 1.00 89.25 189 PRO A CA 1
ATOM 1465 C C . PRO A 1 189 ? 20.121 9.391 -20.958 1.00 89.25 189 PRO A C 1
ATOM 1467 O O . PRO A 1 189 ? 19.913 8.950 -19.823 1.00 89.25 189 PRO A O 1
ATOM 1470 N N . ALA A 1 190 ? 20.657 10.590 -21.176 1.00 85.56 190 ALA A N 1
ATOM 1471 C CA . ALA A 1 190 ? 21.092 11.467 -20.097 1.00 85.56 190 ALA A CA 1
ATOM 1472 C C . ALA A 1 190 ? 19.921 11.879 -19.191 1.00 85.56 190 ALA A C 1
ATOM 1474 O O . ALA A 1 190 ? 18.798 12.097 -19.654 1.00 85.56 190 ALA A O 1
ATOM 1475 N N . TYR A 1 191 ? 20.200 12.030 -17.895 1.00 83.31 191 TYR A N 1
ATOM 1476 C CA . TYR A 1 191 ? 19.273 12.698 -16.988 1.00 83.31 191 TYR A CA 1
ATOM 1477 C C . TYR A 1 191 ? 19.342 14.199 -17.232 1.00 83.31 191 TYR A C 1
ATOM 1479 O O . TYR A 1 191 ? 20.424 14.790 -17.276 1.00 83.31 191 TYR A O 1
ATOM 1487 N N . ALA A 1 192 ? 18.177 14.822 -17.379 1.00 73.88 192 ALA A N 1
ATOM 1488 C CA . ALA A 1 192 ? 18.098 16.267 -17.349 1.00 73.88 192 ALA A CA 1
ATOM 1489 C C . ALA A 1 192 ? 18.275 16.682 -15.886 1.00 73.88 192 ALA A C 1
ATOM 1491 O O . ALA A 1 192 ? 17.341 16.593 -15.088 1.00 73.88 192 ALA A O 1
ATOM 1492 N N . ASN A 1 193 ? 19.488 17.097 -15.520 1.00 63.78 193 ASN A N 1
ATOM 1493 C CA . ASN A 1 193 ? 19.722 17.780 -14.254 1.00 63.78 193 ASN A CA 1
ATOM 1494 C C . ASN A 1 193 ? 18.984 19.124 -14.316 1.00 63.78 193 ASN A C 1
ATOM 1496 O O . ASN A 1 193 ? 19.548 20.134 -14.717 1.00 63.78 193 ASN A O 1
ATOM 1500 N N . GLU A 1 194 ? 17.698 19.133 -13.960 1.00 59.62 194 GLU A N 1
ATOM 1501 C CA . GLU A 1 194 ? 16.868 20.346 -13.970 1.00 59.62 194 GLU A CA 1
ATOM 1502 C C . GLU A 1 194 ? 17.268 21.352 -12.867 1.00 59.62 194 GLU A C 1
ATOM 1504 O O . GLU A 1 194 ? 16.652 22.408 -12.753 1.00 59.62 194 GLU A O 1
ATOM 1509 N N . GLY A 1 195 ? 18.267 21.044 -12.031 1.00 61.62 195 GLY A N 1
ATOM 1510 C CA . GLY A 1 195 ? 18.693 21.888 -10.916 1.00 61.62 195 GLY A CA 1
ATOM 1511 C C . GLY A 1 195 ? 20.190 22.164 -10.920 1.00 61.62 195 GLY A C 1
ATOM 1512 O O . GLY A 1 195 ? 21.002 21.283 -11.206 1.00 61.62 195 GLY A O 1
ATOM 1513 N N . THR A 1 196 ? 20.558 23.384 -10.536 1.00 73.94 196 THR A N 1
ATOM 1514 C CA . THR A 1 196 ? 21.939 23.710 -10.168 1.00 73.94 196 THR A CA 1
ATOM 1515 C C . THR A 1 196 ? 22.370 22.871 -8.951 1.00 73.94 196 THR A C 1
ATOM 1517 O O . THR A 1 196 ? 21.513 22.376 -8.212 1.00 73.94 196 THR A O 1
ATOM 1520 N N . PRO A 1 197 ? 23.676 22.730 -8.655 1.00 79.31 197 PRO A N 1
ATOM 1521 C CA . PRO A 1 197 ? 24.126 22.084 -7.417 1.00 79.31 197 PRO A CA 1
ATOM 1522 C C . PRO A 1 197 ? 23.457 22.651 -6.151 1.00 79.31 197 PRO A C 1
ATOM 1524 O O . PRO A 1 197 ? 23.162 21.908 -5.216 1.00 79.31 197 PRO A O 1
ATOM 1527 N N . ALA A 1 198 ? 23.144 23.952 -6.145 1.00 80.06 198 ALA A N 1
ATOM 1528 C CA . ALA A 1 198 ? 22.413 24.600 -5.060 1.00 80.06 198 ALA A CA 1
ATOM 1529 C C . ALA A 1 198 ? 20.952 24.122 -4.951 1.00 80.06 198 ALA A C 1
ATOM 1531 O O . ALA A 1 198 ? 20.452 23.933 -3.842 1.00 80.06 198 ALA A O 1
ATOM 1532 N N . ASP A 1 199 ? 20.269 23.879 -6.074 1.00 74.88 199 ASP A N 1
ATOM 1533 C CA . ASP A 1 199 ? 18.906 23.332 -6.074 1.00 74.88 199 ASP A CA 1
ATOM 1534 C C . ASP A 1 199 ? 18.871 21.885 -5.574 1.00 74.88 199 ASP A C 1
ATOM 1536 O O . ASP A 1 199 ? 17.938 21.504 -4.865 1.00 74.88 199 ASP A O 1
ATOM 1540 N N . LEU A 1 200 ? 19.889 21.085 -5.907 1.00 73.38 200 LEU A N 1
ATOM 1541 C CA . LEU A 1 200 ? 20.019 19.712 -5.411 1.00 73.38 200 LEU A CA 1
ATOM 1542 C C . LEU A 1 200 ? 20.233 19.682 -3.894 1.00 73.38 200 LEU A C 1
ATOM 1544 O O . LEU A 1 200 ? 19.546 18.935 -3.198 1.00 73.38 200 LEU A O 1
ATOM 1548 N N . GLU A 1 201 ? 21.118 20.530 -3.363 1.00 79.38 201 GLU A N 1
ATOM 1549 C CA . GLU A 1 201 ? 21.322 20.639 -1.914 1.00 79.38 201 GLU A CA 1
ATOM 1550 C C . GLU A 1 201 ? 20.089 21.192 -1.189 1.00 79.38 201 GLU A C 1
ATOM 1552 O O . GLU A 1 201 ? 19.737 20.698 -0.116 1.00 79.38 201 GLU A O 1
ATOM 1557 N N . ARG A 1 202 ? 19.363 22.148 -1.786 1.00 79.75 202 ARG A N 1
ATOM 1558 C CA . ARG A 1 202 ? 18.074 22.605 -1.243 1.00 79.75 202 ARG A CA 1
ATOM 1559 C C . ARG A 1 202 ? 17.083 21.444 -1.139 1.00 79.75 202 ARG A C 1
ATOM 1561 O O . ARG A 1 202 ? 16.569 21.193 -0.052 1.00 79.75 202 ARG A O 1
ATOM 1568 N N . ARG A 1 203 ? 16.876 20.693 -2.226 1.00 72.75 203 ARG A N 1
ATOM 1569 C CA . ARG A 1 203 ? 15.966 19.533 -2.249 1.00 72.75 203 ARG A CA 1
ATOM 1570 C C . ARG A 1 203 ? 16.379 18.453 -1.252 1.00 72.75 203 ARG A C 1
ATOM 1572 O O . ARG A 1 203 ? 15.524 17.851 -0.611 1.00 72.75 203 ARG A O 1
ATOM 1579 N N . LYS A 1 204 ? 17.683 18.218 -1.085 1.00 77.75 204 LYS A N 1
ATOM 1580 C CA . LYS A 1 204 ? 18.211 17.276 -0.090 1.00 77.75 204 LYS A CA 1
ATOM 1581 C C . LYS A 1 204 ? 17.863 17.710 1.333 1.00 77.75 204 LYS A C 1
ATOM 1583 O O . LYS A 1 204 ? 17.384 16.887 2.109 1.00 77.75 204 LYS A O 1
ATOM 1588 N N . ARG A 1 205 ? 18.051 18.991 1.666 1.00 79.75 205 ARG A N 1
ATOM 1589 C CA . ARG A 1 205 ? 17.679 19.543 2.980 1.00 79.75 205 ARG A CA 1
ATOM 1590 C C . ARG A 1 205 ? 16.171 19.501 3.212 1.00 79.75 205 ARG A C 1
ATOM 1592 O O . ARG A 1 205 ? 15.745 19.107 4.291 1.00 79.75 205 ARG A O 1
ATOM 1599 N N . GLU A 1 206 ? 15.370 19.854 2.208 1.00 77.19 206 GLU A N 1
ATOM 1600 C CA . GLU A 1 206 ? 13.905 19.748 2.263 1.00 77.19 206 GLU A CA 1
ATOM 1601 C C . GLU A 1 206 ? 13.463 18.296 2.500 1.00 77.19 206 GLU A C 1
ATOM 1603 O O . GLU A 1 206 ? 12.653 18.034 3.387 1.00 77.19 206 GLU A O 1
ATOM 1608 N N . GLY A 1 207 ? 14.056 17.337 1.781 1.00 71.88 207 GLY A N 1
ATOM 1609 C CA . GLY A 1 207 ? 13.804 15.909 1.975 1.00 71.88 207 GLY A CA 1
ATOM 1610 C C . GLY A 1 207 ? 14.185 15.422 3.375 1.00 71.88 207 GLY A C 1
ATOM 1611 O O . GLY A 1 207 ? 13.405 14.723 4.015 1.00 71.88 207 GLY A O 1
ATOM 1612 N N . GLN A 1 208 ? 15.345 15.833 3.894 1.00 77.19 208 GLN A N 1
ATOM 1613 C CA . GLN A 1 208 ? 15.766 15.515 5.264 1.00 77.19 208 GLN A CA 1
ATOM 1614 C C . GLN A 1 208 ? 14.823 16.113 6.315 1.00 77.19 208 GLN A C 1
ATOM 1616 O O . GLN A 1 208 ? 14.486 15.439 7.287 1.00 77.19 208 GLN A O 1
ATOM 1621 N N . ALA A 1 209 ? 14.359 17.347 6.112 1.00 77.81 209 ALA A N 1
ATOM 1622 C CA . ALA A 1 209 ? 13.398 17.987 7.003 1.00 77.81 209 ALA A CA 1
ATOM 1623 C C . ALA A 1 209 ? 12.046 17.256 7.002 1.00 77.81 209 ALA A C 1
ATOM 1625 O O . ALA A 1 209 ? 11.480 17.024 8.069 1.00 77.81 209 ALA A O 1
ATOM 1626 N N . LEU A 1 210 ? 11.554 16.838 5.831 1.00 72.94 210 LEU A N 1
ATOM 1627 C CA . LEU A 1 210 ? 10.331 16.037 5.714 1.00 72.94 210 LEU A CA 1
ATOM 1628 C C . LEU A 1 210 ? 10.466 14.673 6.403 1.00 72.94 210 LEU A C 1
ATOM 1630 O O . LEU A 1 210 ? 9.543 14.251 7.096 1.00 72.94 210 LEU A O 1
ATOM 1634 N N . LEU A 1 211 ? 11.617 14.006 6.265 1.00 71.81 211 LEU A N 1
ATOM 1635 C CA . LEU A 1 211 ? 11.892 12.743 6.959 1.00 71.81 211 LEU A CA 1
ATOM 1636 C C . LEU A 1 211 ? 11.901 12.920 8.481 1.00 71.81 211 LEU A C 1
ATOM 1638 O O . LEU A 1 211 ? 11.286 12.125 9.188 1.00 71.81 211 LEU A O 1
ATOM 1642 N N . ALA A 1 212 ? 12.541 13.977 8.987 1.00 76.62 212 ALA A N 1
ATOM 1643 C CA . ALA A 1 212 ? 12.560 14.278 10.417 1.00 76.62 212 ALA A CA 1
ATOM 1644 C C . ALA A 1 212 ? 11.153 14.579 10.963 1.00 76.62 212 ALA A C 1
ATOM 1646 O O . ALA A 1 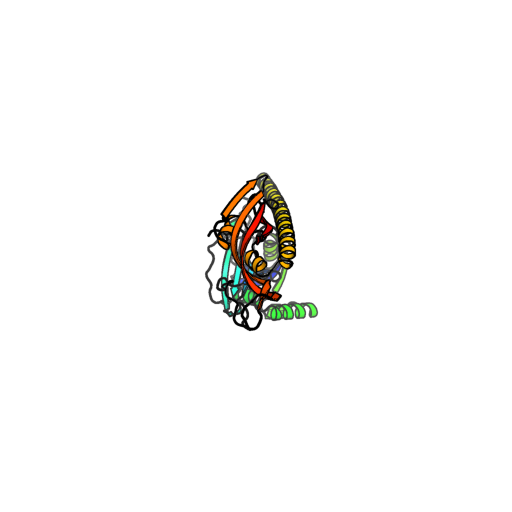212 ? 10.779 14.077 12.022 1.00 76.62 212 ALA A O 1
ATOM 1647 N N . GLN A 1 213 ? 10.345 15.344 10.220 1.00 77.62 213 GLN A N 1
ATOM 1648 C CA . GLN A 1 213 ? 8.944 15.602 10.576 1.00 77.62 213 GLN A CA 1
ATOM 1649 C C . GLN A 1 213 ? 8.105 14.317 10.571 1.00 77.62 213 GLN A C 1
ATOM 1651 O O . GLN A 1 213 ? 7.287 14.113 11.467 1.00 77.62 213 GLN A O 1
ATOM 1656 N N . GLY A 1 214 ? 8.316 13.440 9.585 1.00 72.06 214 GLY A N 1
ATOM 1657 C CA . GLY A 1 214 ? 7.659 12.137 9.508 1.00 72.06 214 GLY A CA 1
ATOM 1658 C C . GLY A 1 214 ? 7.992 11.245 10.704 1.00 72.06 214 GLY A C 1
ATOM 1659 O O . GLY A 1 214 ? 7.079 10.704 11.323 1.00 72.06 214 GLY A O 1
ATOM 1660 N N . ALA A 1 215 ? 9.274 11.143 11.068 1.00 73.94 215 ALA A N 1
ATOM 1661 C CA . ALA A 1 215 ? 9.729 10.369 12.223 1.00 73.94 215 ALA A CA 1
ATOM 1662 C C . ALA A 1 215 ? 9.088 10.857 13.533 1.00 73.94 215 ALA A C 1
ATOM 1664 O O . ALA A 1 215 ? 8.480 10.061 14.246 1.00 73.94 215 ALA A O 1
ATOM 1665 N N . ALA A 1 216 ? 9.121 12.169 13.791 1.00 77.44 216 ALA A N 1
ATOM 1666 C CA . ALA A 1 216 ? 8.505 12.754 14.983 1.00 77.44 216 ALA A CA 1
ATOM 1667 C C . ALA A 1 216 ? 6.990 12.493 15.050 1.00 77.44 216 ALA A C 1
ATOM 1669 O O . ALA A 1 216 ? 6.447 12.191 16.112 1.00 77.44 216 ALA A O 1
ATOM 1670 N N . ARG A 1 217 ? 6.294 12.563 13.907 1.00 77.38 217 ARG A N 1
ATOM 1671 C CA . ARG A 1 217 ? 4.860 12.258 13.839 1.00 77.38 217 ARG A CA 1
ATOM 1672 C C . ARG A 1 217 ? 4.562 10.799 14.183 1.00 77.38 217 ARG A C 1
ATOM 1674 O O . ARG A 1 217 ? 3.575 10.528 14.855 1.00 77.38 217 ARG A O 1
ATOM 1681 N N . LEU A 1 218 ? 5.385 9.865 13.720 1.00 74.25 218 LEU A N 1
ATOM 1682 C CA . LEU A 1 218 ? 5.186 8.440 13.984 1.00 74.25 218 LEU A CA 1
ATOM 1683 C C . LEU A 1 218 ? 5.449 8.081 15.441 1.00 74.25 218 LEU A C 1
ATOM 1685 O O . LEU A 1 218 ? 4.697 7.297 16.011 1.00 74.25 218 LEU A O 1
ATOM 1689 N N . GLU A 1 219 ? 6.481 8.670 16.044 1.00 79.38 219 GLU A N 1
ATOM 1690 C CA . GLU A 1 219 ? 6.734 8.538 17.480 1.00 79.38 219 GLU A CA 1
ATOM 1691 C C . GLU A 1 219 ? 5.527 9.037 18.282 1.00 79.38 219 GLU A C 1
ATOM 1693 O O . GLU A 1 219 ? 5.009 8.316 19.134 1.00 79.38 219 GLU A O 1
ATOM 1698 N N . GLN A 1 220 ? 4.992 10.207 17.924 1.00 81.62 220 GLN A N 1
ATOM 1699 C CA . GLN A 1 220 ? 3.791 10.757 18.551 1.00 81.62 220 GLN A CA 1
ATOM 1700 C C . GLN A 1 220 ? 2.553 9.863 18.352 1.00 81.62 220 GLN A C 1
ATOM 1702 O O . GLN A 1 220 ? 1.786 9.638 19.287 1.00 81.62 220 GLN A O 1
ATOM 1707 N N . GLU A 1 221 ? 2.351 9.307 17.154 1.00 77.00 221 GLU A N 1
ATOM 1708 C CA . GLU A 1 221 ? 1.252 8.372 16.886 1.00 77.00 221 GLU A CA 1
ATOM 1709 C C . GLU A 1 221 ? 1.404 7.058 17.678 1.00 77.00 221 GLU A C 1
ATOM 1711 O O . GLU A 1 221 ? 0.403 6.511 18.150 1.00 77.00 221 GLU A O 1
ATOM 1716 N N . ALA A 1 222 ? 2.631 6.565 17.867 1.00 77.31 222 ALA A N 1
ATOM 1717 C CA . ALA A 1 222 ? 2.914 5.384 18.679 1.00 77.31 222 ALA A CA 1
ATOM 1718 C C . ALA A 1 222 ? 2.630 5.634 20.170 1.00 77.31 222 ALA A C 1
ATOM 1720 O O . ALA A 1 222 ? 1.996 4.802 20.828 1.00 77.31 222 ALA A O 1
ATOM 1721 N N . GLU A 1 223 ? 3.032 6.791 20.699 1.00 83.88 223 GLU A N 1
ATOM 1722 C CA . GLU A 1 223 ? 2.706 7.211 22.066 1.00 83.88 223 GLU A CA 1
ATOM 1723 C C . GLU A 1 223 ? 1.191 7.347 22.275 1.00 83.88 223 GLU A C 1
ATOM 1725 O O . GLU A 1 223 ? 0.646 6.838 23.260 1.00 83.88 223 GLU A O 1
ATOM 1730 N N . ASP A 1 224 ? 0.486 7.952 21.317 1.00 83.62 224 ASP A N 1
ATOM 1731 C CA . ASP A 1 224 ? -0.972 8.081 21.341 1.00 83.62 224 ASP A CA 1
ATOM 1732 C C . ASP A 1 224 ? -1.679 6.721 21.353 1.00 83.62 224 ASP A C 1
ATOM 1734 O O . ASP A 1 224 ? -2.660 6.528 22.080 1.00 83.62 224 ASP A O 1
ATOM 1738 N N . GLN A 1 225 ? -1.205 5.769 20.544 1.00 82.56 225 GLN A N 1
ATOM 1739 C CA . GLN A 1 225 ? -1.746 4.410 20.523 1.00 82.56 225 GLN A CA 1
ATOM 1740 C C . GLN A 1 225 ? -1.521 3.703 21.858 1.00 82.56 225 GLN A C 1
ATOM 1742 O O . GLN A 1 225 ? -2.458 3.103 22.389 1.00 82.56 225 GLN A O 1
ATOM 1747 N N . LYS A 1 226 ? -0.323 3.827 22.437 1.00 85.62 226 LYS A N 1
ATOM 1748 C CA . LYS A 1 226 ? -0.014 3.262 23.753 1.00 85.62 226 LYS A CA 1
ATOM 1749 C C . LYS A 1 226 ? -0.934 3.830 24.836 1.00 85.62 226 LYS A C 1
ATOM 1751 O O . LYS A 1 226 ? -1.535 3.064 25.588 1.00 85.62 226 LYS A O 1
ATOM 1756 N N . ALA A 1 227 ? -1.123 5.150 24.874 1.00 85.31 227 ALA A N 1
ATOM 1757 C CA . ALA A 1 227 ? -2.024 5.794 25.831 1.00 85.31 227 ALA A CA 1
ATOM 1758 C C . ALA A 1 227 ? -3.480 5.310 25.682 1.00 85.31 227 ALA A C 1
ATOM 1760 O O . ALA A 1 227 ? -4.178 5.090 26.676 1.00 85.31 227 ALA A O 1
ATOM 1761 N N . LEU A 1 228 ? -3.942 5.103 24.444 1.00 85.12 228 LEU A N 1
ATOM 1762 C CA . LEU A 1 228 ? -5.276 4.572 24.164 1.00 85.12 228 LEU A CA 1
ATOM 1763 C C . LEU A 1 228 ? -5.429 3.109 24.606 1.00 85.12 228 LEU A C 1
ATOM 1765 O O . LEU A 1 228 ? -6.478 2.740 25.143 1.00 85.12 228 LEU A O 1
ATOM 1769 N N . MET A 1 229 ? -4.399 2.285 24.401 1.00 83.69 229 MET A N 1
ATOM 1770 C CA . MET A 1 229 ? -4.379 0.892 24.850 1.00 83.69 229 MET A CA 1
ATOM 1771 C C . MET A 1 229 ? -4.455 0.800 26.372 1.00 83.69 229 MET A C 1
ATOM 1773 O O . MET A 1 229 ? -5.336 0.114 26.883 1.00 83.69 229 MET A O 1
ATOM 1777 N N . GLU A 1 230 ? -3.626 1.556 27.096 1.00 88.06 230 GLU A N 1
ATOM 1778 C CA . GLU A 1 230 ? -3.643 1.568 28.566 1.00 88.06 230 GLU A CA 1
ATOM 1779 C C . GLU A 1 230 ? -5.019 1.958 29.123 1.00 88.06 230 GLU A C 1
ATOM 1781 O O . GLU A 1 230 ? -5.509 1.376 30.093 1.00 88.06 230 GLU A O 1
ATOM 1786 N N . ILE A 1 231 ? -5.675 2.938 28.500 1.00 87.44 231 ILE A N 1
ATOM 1787 C CA . ILE A 1 231 ? -7.035 3.342 28.865 1.00 87.44 231 ILE A CA 1
ATOM 1788 C C . ILE A 1 231 ? -8.035 2.224 28.579 1.00 87.44 231 ILE A C 1
ATOM 1790 O O . ILE A 1 231 ? -8.872 1.921 29.428 1.00 87.44 231 ILE A O 1
ATOM 1794 N N . THR A 1 232 ? -7.940 1.595 27.411 1.00 84.56 232 THR A N 1
ATOM 1795 C CA . THR A 1 232 ? -8.827 0.496 27.014 1.00 84.56 232 THR A CA 1
ATOM 1796 C C . THR A 1 232 ? -8.701 -0.688 27.970 1.00 84.56 232 THR A C 1
ATOM 1798 O O . THR A 1 232 ? -9.713 -1.231 28.411 1.00 84.56 232 THR A O 1
ATOM 1801 N N . GLU A 1 233 ? -7.480 -1.048 28.360 1.00 86.00 233 GLU A N 1
ATOM 1802 C CA . GLU A 1 233 ? -7.213 -2.107 29.333 1.00 86.00 233 GLU A CA 1
ATOM 1803 C C . GLU A 1 233 ? -7.803 -1.784 30.706 1.00 86.00 233 GLU A C 1
ATOM 1805 O O . GLU A 1 233 ? -8.534 -2.603 31.265 1.00 86.00 233 GLU A O 1
ATOM 1810 N N . ARG A 1 234 ? -7.560 -0.577 31.240 1.00 88.00 234 ARG A N 1
ATOM 1811 C CA . ARG A 1 234 ? -8.124 -0.153 32.535 1.00 88.00 234 ARG A CA 1
ATOM 1812 C C . ARG A 1 234 ? -9.651 -0.124 32.508 1.00 88.00 234 ARG A C 1
ATOM 1814 O O . ARG A 1 234 ? -10.291 -0.602 33.446 1.00 88.00 234 ARG A O 1
ATOM 1821 N N . PHE A 1 235 ? -10.232 0.398 31.429 1.00 89.12 235 PHE A N 1
ATOM 1822 C CA . PHE A 1 235 ? -11.677 0.456 31.231 1.00 89.12 235 PHE A CA 1
ATOM 1823 C C . PHE A 1 235 ? -12.282 -0.953 31.206 1.00 89.12 235 PHE A C 1
ATOM 1825 O O . PHE A 1 235 ? -13.230 -1.232 31.939 1.00 89.12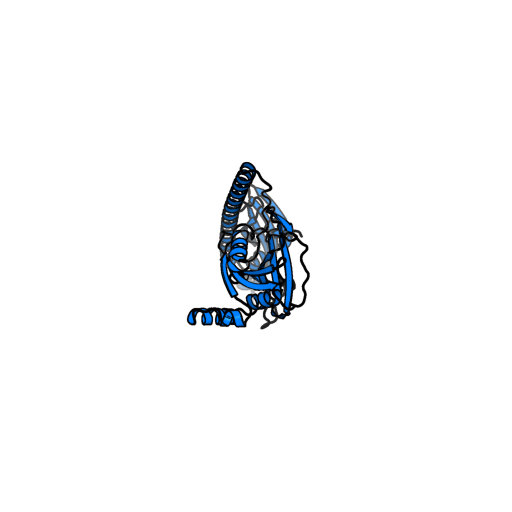 235 PHE A O 1
ATOM 1832 N N . ASN A 1 236 ? -11.695 -1.870 30.433 1.00 83.56 236 ASN A N 1
ATOM 1833 C CA . ASN A 1 236 ? -12.155 -3.256 30.338 1.00 83.56 236 ASN A CA 1
ATOM 1834 C C . ASN A 1 236 ? -11.970 -4.024 31.654 1.00 83.56 236 ASN A C 1
ATOM 1836 O O . ASN A 1 236 ? -12.867 -4.759 32.061 1.00 83.56 236 ASN A O 1
ATOM 1840 N N . ALA A 1 237 ? -10.854 -3.820 32.361 1.00 85.81 237 ALA A N 1
ATOM 1841 C CA . ALA A 1 237 ? -10.612 -4.428 33.668 1.00 85.81 237 ALA A CA 1
ATOM 1842 C C . ALA A 1 237 ? -11.651 -3.986 34.710 1.00 85.81 237 ALA A C 1
ATOM 1844 O O . ALA A 1 237 ? -12.075 -4.788 35.545 1.00 85.81 237 ALA A O 1
ATOM 1845 N N . ARG A 1 238 ? -12.096 -2.723 34.653 1.00 85.19 238 ARG A N 1
ATOM 1846 C CA . ARG A 1 238 ? -13.207 -2.227 35.473 1.00 85.19 238 ARG A CA 1
ATOM 1847 C C . ARG A 1 238 ? -14.532 -2.840 35.034 1.00 85.19 238 ARG A C 1
ATOM 1849 O O . ARG A 1 238 ? -15.285 -3.303 35.885 1.00 85.19 238 ARG A O 1
ATOM 1856 N N . LEU A 1 239 ? -14.795 -2.881 33.729 1.00 84.56 239 LEU A N 1
ATOM 1857 C CA . LEU A 1 239 ? -16.017 -3.443 33.155 1.00 84.56 239 LEU A CA 1
ATOM 1858 C C . LEU A 1 239 ? -16.221 -4.908 33.561 1.00 84.56 239 LEU A C 1
ATOM 1860 O O . LEU A 1 239 ? -17.321 -5.275 33.960 1.00 84.56 239 LEU A O 1
ATOM 1864 N N . ALA A 1 240 ? -15.154 -5.709 33.567 1.00 81.81 240 ALA A N 1
ATOM 1865 C CA . ALA A 1 240 ? -15.178 -7.118 33.963 1.00 81.81 240 ALA A CA 1
ATOM 1866 C C . ALA A 1 240 ? -15.631 -7.364 35.418 1.00 81.81 240 ALA A C 1
ATOM 1868 O O . ALA A 1 240 ? -16.026 -8.476 35.754 1.00 81.81 240 ALA A O 1
ATOM 1869 N N . ARG A 1 241 ? -15.582 -6.344 36.287 1.00 83.69 241 ARG A N 1
ATOM 1870 C CA . ARG A 1 241 ? -16.014 -6.424 37.696 1.00 83.69 241 ARG A CA 1
ATOM 1871 C C . ARG A 1 241 ? -17.459 -5.960 37.910 1.00 83.69 241 ARG A C 1
ATOM 1873 O O . ARG A 1 241 ? -17.937 -5.975 39.041 1.00 83.69 241 ARG A O 1
ATOM 1880 N N . MET A 1 242 ? -18.138 -5.506 36.857 1.00 81.44 242 MET A N 1
ATOM 1881 C CA . MET A 1 242 ? -19.489 -4.945 36.927 1.00 81.44 242 MET A CA 1
ATOM 1882 C C . MET A 1 242 ? -20.555 -5.986 36.564 1.00 81.44 242 MET A C 1
ATOM 1884 O O . MET A 1 242 ? -20.277 -7.018 35.959 1.00 81.44 242 MET A O 1
ATOM 1888 N N . GLN A 1 243 ? -21.812 -5.696 36.910 1.00 75.38 243 GLN A N 1
ATOM 1889 C CA . GLN A 1 243 ? -22.956 -6.530 36.531 1.00 75.38 243 GLN A CA 1
ATOM 1890 C C . GLN A 1 243 ? -23.179 -6.536 35.008 1.00 75.38 243 GLN A C 1
ATOM 1892 O O . GLN A 1 243 ? -22.947 -5.532 34.334 1.00 75.38 243 GLN A O 1
ATOM 1897 N N . THR A 1 244 ? -23.721 -7.631 34.467 1.00 75.50 244 THR A N 1
ATOM 1898 C CA . THR A 1 244 ? -23.892 -7.875 33.020 1.00 75.50 244 THR A CA 1
ATOM 1899 C C . THR A 1 244 ? -24.594 -6.743 32.260 1.00 75.50 244 THR A C 1
ATOM 1901 O O . THR A 1 244 ? -24.183 -6.411 31.152 1.00 75.50 244 THR A O 1
ATOM 1904 N N . LYS A 1 245 ? -25.611 -6.098 32.851 1.00 72.62 245 LYS A N 1
ATOM 1905 C CA . LYS A 1 245 ? -26.311 -4.961 32.220 1.00 72.62 245 LYS A CA 1
ATOM 1906 C C . LYS A 1 245 ? -25.396 -3.747 32.018 1.00 72.62 245 LYS A C 1
ATOM 1908 O O . LYS A 1 245 ? -25.455 -3.084 30.988 1.00 72.62 245 LYS A O 1
ATOM 1913 N N . VAL A 1 246 ? -24.515 -3.486 32.984 1.00 75.38 246 VAL A N 1
ATOM 1914 C CA . VAL A 1 246 ? -23.518 -2.410 32.906 1.00 75.38 246 VAL A CA 1
ATOM 1915 C C . VAL A 1 246 ? -22.435 -2.757 31.884 1.00 75.38 246 VAL A C 1
ATOM 1917 O O . VAL A 1 246 ? -22.006 -1.885 31.131 1.00 75.38 246 VAL A O 1
ATOM 1920 N N . VAL A 1 247 ? -22.042 -4.035 31.808 1.00 76.44 247 VAL A N 1
ATOM 1921 C CA . VAL A 1 247 ? -21.116 -4.535 30.779 1.00 76.44 247 VAL A CA 1
ATOM 1922 C C . VAL A 1 247 ? -21.656 -4.247 29.382 1.00 76.44 247 VAL A C 1
ATOM 1924 O O . VAL A 1 247 ? -20.969 -3.612 28.589 1.00 76.44 247 VAL A O 1
ATOM 1927 N N . GLN A 1 248 ? -22.902 -4.637 29.106 1.00 78.25 248 GLN A N 1
ATOM 1928 C CA . GLN A 1 248 ? -23.545 -4.425 27.804 1.00 78.25 248 GLN A CA 1
ATOM 1929 C C . GLN A 1 248 ? -23.623 -2.945 27.415 1.00 78.25 248 GLN A C 1
ATOM 1931 O O . GLN A 1 248 ? -23.410 -2.606 26.256 1.00 78.25 248 GLN A O 1
ATOM 1936 N N . ALA A 1 249 ? -23.891 -2.061 28.378 1.00 79.31 249 ALA A N 1
ATOM 1937 C CA . ALA A 1 249 ? -24.030 -0.633 28.114 1.00 79.31 249 ALA A CA 1
ATOM 1938 C C . ALA A 1 249 ? -22.704 0.074 27.792 1.00 79.31 249 ALA A C 1
ATOM 1940 O O . ALA A 1 249 ? -22.698 1.036 27.029 1.00 79.31 249 ALA A O 1
ATOM 1941 N N . PHE A 1 250 ? -21.585 -0.368 28.373 1.00 84.62 250 PHE A N 1
ATOM 1942 C CA . PHE A 1 250 ? -20.294 0.315 28.221 1.00 84.62 250 PHE A CA 1
ATOM 1943 C C . PHE A 1 250 ? -19.291 -0.422 27.322 1.00 84.62 250 PHE A C 1
ATOM 1945 O O . PHE A 1 250 ? -18.223 0.121 27.020 1.00 84.62 250 PHE A O 1
ATOM 1952 N N . GLN A 1 251 ? -19.612 -1.634 26.866 1.00 82.19 251 GLN A N 1
ATOM 1953 C CA . GLN A 1 251 ? -18.736 -2.411 25.995 1.00 82.19 251 GLN A CA 1
ATOM 1954 C C . GLN A 1 251 ? -18.394 -1.636 24.711 1.00 82.19 251 GLN A C 1
ATOM 1956 O O . GLN A 1 251 ? -19.263 -1.151 23.990 1.00 82.19 251 GLN A O 1
ATOM 1961 N N . GLY A 1 252 ? -17.096 -1.517 24.420 1.00 83.31 252 GLY A N 1
ATOM 1962 C CA . GLY A 1 252 ? -16.607 -0.860 23.205 1.00 83.31 252 GLY A CA 1
ATOM 1963 C C . GLY A 1 252 ? -16.695 0.671 23.202 1.00 83.31 252 GLY A C 1
ATOM 1964 O O . GLY A 1 252 ? -16.520 1.271 22.138 1.00 83.31 252 GLY A O 1
ATOM 1965 N N . LEU A 1 253 ? -16.960 1.311 24.350 1.00 90.12 253 LEU A N 1
ATOM 1966 C CA . LEU A 1 253 ? -16.966 2.775 24.471 1.00 90.12 253 LEU A CA 1
ATOM 1967 C C . LEU A 1 253 ? -15.612 3.379 24.857 1.00 90.12 253 LEU A C 1
ATOM 1969 O O . LEU A 1 253 ? -15.410 4.570 24.627 1.00 90.12 253 LEU A O 1
ATOM 1973 N N . ALA A 1 254 ? -14.686 2.586 25.402 1.00 89.81 254 ALA A N 1
ATOM 1974 C CA . ALA A 1 254 ? -13.339 3.049 25.731 1.00 89.81 254 ALA A CA 1
ATOM 1975 C C . ALA A 1 254 ? -12.674 3.722 24.517 1.00 89.81 254 ALA A C 1
ATOM 1977 O O . ALA A 1 254 ? -12.711 3.198 23.403 1.00 89.81 254 ALA A O 1
ATOM 1978 N N . GLY A 1 255 ? -12.100 4.910 24.715 1.00 88.00 255 GLY A N 1
ATOM 1979 C CA . GLY A 1 255 ? -11.406 5.648 23.661 1.00 88.00 255 GLY A CA 1
ATOM 1980 C C . GLY A 1 255 ? -12.296 6.330 22.612 1.00 88.00 255 GLY A C 1
ATOM 1981 O O . GLY A 1 255 ? -11.771 7.026 21.731 1.00 88.00 255 GLY A O 1
ATOM 1982 N N . ARG A 1 256 ? -13.628 6.171 22.684 1.00 91.62 256 ARG A N 1
ATOM 1983 C CA . ARG A 1 256 ? -14.564 6.871 21.791 1.00 91.62 256 ARG A CA 1
ATOM 1984 C C . ARG A 1 256 ? -14.641 8.355 22.116 1.00 91.62 256 ARG A C 1
ATOM 1986 O O . ARG A 1 256 ? -14.477 8.756 23.262 1.00 91.62 256 ARG A O 1
ATOM 1993 N N . THR A 1 257 ? -14.901 9.152 21.090 1.00 93.44 257 THR A N 1
ATOM 1994 C CA . THR A 1 257 ? -15.108 10.599 21.198 1.00 93.44 257 THR A CA 1
ATOM 1995 C C . THR A 1 257 ? -16.514 10.919 21.702 1.00 93.44 257 THR A C 1
ATOM 1997 O O . THR A 1 257 ? -17.368 10.030 21.708 1.00 93.44 257 THR A O 1
ATOM 2000 N N . GLU A 1 258 ? -16.774 12.175 22.081 1.00 92.06 258 GLU A N 1
ATOM 2001 C CA . GLU A 1 258 ? -18.119 12.650 22.463 1.00 92.06 258 GLU A CA 1
ATOM 2002 C C . GLU A 1 258 ? -19.172 12.233 21.416 1.00 92.06 258 GLU A C 1
ATOM 2004 O O . GLU A 1 258 ? -20.122 11.517 21.741 1.00 92.06 258 GLU A O 1
ATOM 2009 N N . ASP A 1 259 ? -18.941 12.550 20.140 1.00 91.81 259 ASP A N 1
ATOM 2010 C CA . ASP A 1 259 ? -19.822 12.167 19.027 1.00 91.81 259 ASP A CA 1
ATOM 2011 C C . ASP A 1 259 ? -19.990 10.646 18.898 1.00 91.81 259 ASP A C 1
ATOM 2013 O O . ASP A 1 259 ? -21.084 10.134 18.642 1.00 91.81 259 ASP A O 1
ATOM 2017 N N . GLY A 1 260 ? -18.897 9.900 19.080 1.00 90.19 260 GLY A N 1
ATOM 2018 C CA . GLY A 1 260 ? -18.902 8.441 19.017 1.00 90.19 260 GLY A CA 1
ATOM 2019 C C . GLY A 1 260 ? -19.730 7.795 20.129 1.00 90.19 260 GLY A C 1
ATOM 2020 O O . GLY A 1 260 ? -20.307 6.729 19.904 1.00 90.19 260 GLY A O 1
ATOM 2021 N N . VAL A 1 261 ? -19.795 8.436 21.298 1.00 91.50 261 VAL A N 1
ATOM 2022 C CA . VAL A 1 261 ? -20.628 8.028 22.432 1.00 91.50 261 VAL A CA 1
ATOM 2023 C C . VAL A 1 261 ? -22.087 8.395 22.184 1.00 91.50 261 VAL A C 1
ATOM 2025 O O . VAL A 1 261 ? -22.941 7.522 22.314 1.00 91.50 261 VAL A O 1
ATOM 2028 N N . VAL A 1 262 ? -22.382 9.634 21.771 1.00 91.62 262 VAL A N 1
ATOM 2029 C CA . VAL A 1 262 ? -23.764 10.077 21.496 1.00 91.62 262 VAL A CA 1
ATOM 2030 C C . VAL A 1 262 ? -24.412 9.212 20.419 1.00 91.62 262 VAL A C 1
ATOM 2032 O O . VAL A 1 262 ? -25.574 8.832 20.525 1.00 91.62 262 VAL A O 1
ATOM 2035 N N . LYS A 1 263 ? -23.650 8.818 19.395 1.00 89.81 263 LYS A N 1
ATOM 2036 C CA . LYS A 1 263 ? -24.140 7.897 18.365 1.00 89.81 263 LYS A CA 1
ATOM 2037 C C . LYS A 1 263 ? -24.459 6.498 18.912 1.00 89.81 263 LYS A C 1
ATOM 2039 O O . LYS A 1 263 ? -25.325 5.825 18.363 1.00 89.81 263 LYS A O 1
ATOM 2044 N N . ALA A 1 264 ? -23.733 6.042 19.932 1.00 85.12 264 ALA A N 1
ATOM 2045 C CA . ALA A 1 264 ? -23.891 4.705 20.496 1.00 85.12 264 ALA A CA 1
ATOM 2046 C C . ALA A 1 264 ? -25.002 4.631 21.554 1.00 85.12 264 ALA A C 1
ATOM 2048 O O . ALA A 1 264 ? -25.728 3.643 21.591 1.00 85.12 264 ALA A O 1
ATOM 2049 N N . LEU A 1 265 ? -25.131 5.657 22.401 1.00 87.00 265 LEU A N 1
ATOM 2050 C CA . LEU A 1 265 ? -26.034 5.660 23.560 1.00 87.00 265 LEU A CA 1
ATOM 2051 C C . LEU A 1 265 ? -27.204 6.649 23.447 1.00 87.00 265 LEU A C 1
ATOM 2053 O O . LEU A 1 265 ? -28.094 6.632 24.292 1.00 87.00 265 LEU A O 1
ATOM 2057 N N . GLY A 1 266 ? -27.217 7.509 22.429 1.00 89.69 266 GLY A N 1
ATOM 2058 C CA . GLY A 1 266 ? -28.138 8.641 22.339 1.00 89.69 266 GLY A CA 1
ATOM 2059 C C . GLY A 1 266 ? -27.616 9.887 23.060 1.00 89.69 266 GLY A C 1
ATOM 2060 O O . GLY A 1 266 ? -26.465 9.954 23.488 1.00 89.69 266 GLY A O 1
ATOM 2061 N N . ALA A 1 267 ? -28.461 10.914 23.167 1.00 92.06 267 ALA A N 1
ATOM 2062 C CA . ALA A 1 267 ? -28.106 12.142 23.873 1.00 92.06 267 ALA A CA 1
ATOM 2063 C C . ALA A 1 267 ? -28.030 11.899 25.396 1.00 92.06 267 ALA A C 1
ATOM 2065 O O . ALA A 1 267 ? -28.909 11.226 25.940 1.00 92.06 267 ALA A O 1
ATOM 2066 N N . PRO A 1 268 ? -27.018 12.438 26.101 1.00 94.19 268 PRO A N 1
ATOM 2067 C CA . PRO A 1 268 ? -26.950 12.332 27.553 1.00 94.19 268 PRO A CA 1
ATOM 2068 C C . PRO A 1 268 ? -28.047 13.176 28.214 1.00 94.19 268 PRO A C 1
ATOM 2070 O O . PRO A 1 268 ? -28.418 14.236 27.709 1.00 94.19 268 PRO A O 1
ATOM 2073 N N . ALA A 1 269 ? -28.499 12.753 29.393 1.00 93.25 269 ALA A N 1
ATOM 2074 C CA . ALA A 1 269 ? -29.397 13.533 30.243 1.00 93.25 269 ALA A CA 1
ATOM 2075 C C . ALA A 1 269 ? -28.736 14.840 30.712 1.00 93.25 269 ALA A C 1
ATOM 2077 O O . ALA A 1 269 ? -29.384 15.879 30.815 1.00 93.25 269 ALA A O 1
ATOM 2078 N N . SER A 1 270 ? -27.425 14.810 30.972 1.00 93.75 270 SER A N 1
ATOM 2079 C CA . SER A 1 270 ? -26.642 16.025 31.211 1.00 93.75 270 SER A CA 1
ATOM 2080 C C . SER A 1 270 ? -25.192 15.882 30.762 1.00 93.75 270 SER A C 1
ATOM 2082 O O . SER A 1 270 ? -24.621 14.789 30.738 1.00 93.75 270 SER A O 1
ATOM 2084 N N . MET A 1 271 ? -24.585 17.016 30.417 1.00 94.38 271 MET A N 1
ATOM 2085 C CA . MET A 1 271 ? -2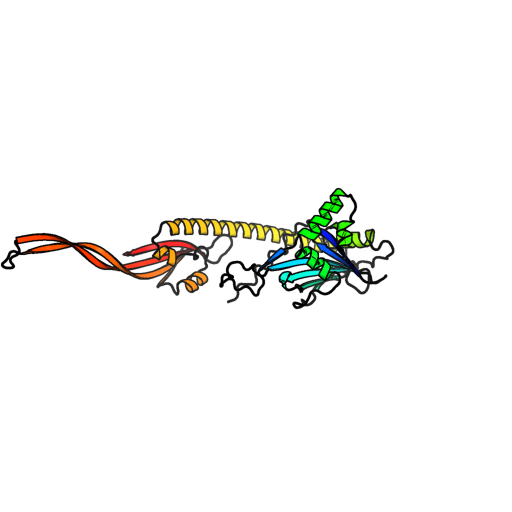3.177 17.108 30.056 1.00 94.38 271 MET A CA 1
ATOM 2086 C C . MET A 1 271 ? -22.539 18.295 30.774 1.00 94.38 271 MET A C 1
ATOM 2088 O O . MET A 1 271 ? -23.033 19.418 30.692 1.00 94.38 271 MET A O 1
ATOM 2092 N N . THR A 1 272 ? -21.433 18.055 31.473 1.00 94.75 272 THR A N 1
ATOM 2093 C CA . THR A 1 272 ? -20.688 19.087 32.206 1.00 94.75 272 THR A CA 1
ATOM 2094 C C . THR A 1 272 ? -19.241 19.093 31.744 1.00 94.75 272 THR A C 1
ATOM 2096 O O . THR A 1 272 ? -18.625 18.035 31.644 1.00 94.75 272 THR A O 1
ATOM 2099 N N . ARG A 1 273 ? -18.683 20.279 31.487 1.00 94.31 273 ARG A N 1
ATOM 2100 C CA . ARG A 1 273 ? -17.272 20.455 31.125 1.00 94.31 273 ARG A CA 1
ATOM 2101 C C . ARG A 1 273 ? -16.564 21.217 32.235 1.00 94.31 273 ARG A C 1
ATOM 2103 O O . ARG A 1 273 ? -16.990 22.312 32.586 1.00 94.31 273 ARG A O 1
ATOM 2110 N N . SER A 1 274 ? -15.522 20.626 32.807 1.00 89.81 274 SER A N 1
ATOM 2111 C CA . SER A 1 274 ? -14.739 21.236 33.884 1.00 89.81 274 SER A CA 1
ATOM 2112 C C . SER A 1 274 ? -13.306 20.717 33.860 1.00 89.81 274 SER A C 1
ATOM 2114 O O . SER A 1 274 ? -13.086 19.526 33.657 1.00 89.81 274 SER A O 1
ATOM 2116 N N . SER A 1 275 ? -12.330 21.608 34.053 1.00 83.38 275 SER A N 1
ATOM 2117 C CA . SER A 1 275 ? -10.904 21.264 34.199 1.00 83.38 275 SER A CA 1
ATOM 2118 C C . SER A 1 275 ? -10.354 20.314 33.119 1.00 83.38 275 SER A C 1
ATOM 2120 O O . SER A 1 275 ? -9.637 19.363 33.422 1.00 83.38 275 SER A O 1
ATOM 2122 N N . GLY A 1 276 ? -10.717 20.538 31.849 1.00 82.81 276 GLY A N 1
ATOM 2123 C CA . GLY A 1 276 ? -10.267 19.704 30.724 1.00 82.81 276 GLY A CA 1
ATOM 2124 C C . GLY A 1 276 ? -10.917 18.315 30.651 1.00 82.81 276 GLY A C 1
ATOM 2125 O O . GLY A 1 276 ? -10.457 17.465 29.889 1.00 82.81 276 GLY A O 1
ATOM 2126 N N . GLN A 1 277 ? -11.974 18.079 31.430 1.00 90.12 277 GLN A N 1
ATOM 2127 C CA . GLN A 1 277 ? -12.761 16.852 31.416 1.00 90.12 277 GLN A CA 1
ATOM 2128 C C . GLN A 1 277 ? -14.209 17.146 31.018 1.00 90.12 277 GLN A C 1
ATOM 2130 O O . GLN A 1 277 ? -14.815 18.118 31.477 1.00 90.12 277 GLN A O 1
ATOM 2135 N N . THR A 1 278 ? -14.777 16.269 30.197 1.00 94.50 278 THR A N 1
ATOM 2136 C CA . THR A 1 278 ? -16.210 16.228 29.911 1.00 94.50 278 THR A CA 1
ATOM 2137 C C . THR A 1 278 ? -16.825 15.067 30.680 1.00 94.50 278 THR A C 1
ATOM 2139 O O . THR A 1 278 ? -16.372 13.928 30.595 1.00 94.50 278 THR A O 1
ATOM 2142 N N . ARG A 1 279 ? -17.887 15.351 31.425 1.00 95.56 279 ARG A N 1
ATOM 2143 C CA . ARG A 1 279 ? -18.701 14.369 32.134 1.00 95.56 279 ARG A CA 1
ATOM 2144 C C . ARG A 1 279 ? -20.050 14.265 31.439 1.00 95.56 279 ARG A C 1
ATOM 2146 O O . ARG A 1 279 ? -20.783 15.249 31.406 1.00 95.56 279 ARG A O 1
ATOM 2153 N N . MET A 1 280 ? -20.381 13.089 30.917 1.00 95.81 280 MET A N 1
ATOM 2154 C CA . MET A 1 280 ? -21.684 12.796 30.308 1.00 95.81 280 MET A CA 1
ATOM 2155 C C . MET A 1 280 ? -22.473 11.862 31.222 1.00 95.81 280 MET A C 1
ATOM 2157 O O . MET A 1 280 ? -21.943 10.839 31.649 1.00 95.81 280 MET A O 1
ATOM 2161 N N . VAL A 1 281 ? -23.724 12.201 31.521 1.00 93.88 281 VAL A N 1
ATOM 2162 C CA . VAL A 1 281 ? -24.605 11.412 32.391 1.00 93.88 281 VAL A CA 1
ATOM 2163 C C . VAL A 1 281 ? -25.772 10.874 31.583 1.00 93.88 281 VAL A C 1
ATOM 2165 O O . VAL A 1 281 ? -26.460 11.633 30.908 1.00 93.88 281 VAL A O 1
ATOM 2168 N N . TYR A 1 282 ? -26.011 9.577 31.702 1.00 92.12 282 TYR A N 1
ATOM 2169 C CA . TYR A 1 282 ? -27.159 8.865 31.163 1.00 92.12 282 TYR A CA 1
ATOM 2170 C C . TYR A 1 282 ? -27.974 8.325 32.330 1.00 92.12 282 TYR A C 1
ATOM 2172 O O . TYR A 1 282 ? -27.408 7.781 33.280 1.00 92.12 282 TYR A O 1
ATOM 2180 N N . GLU A 1 283 ? -29.287 8.478 32.259 1.00 89.06 283 GLU A N 1
ATOM 2181 C CA . GLU A 1 283 ? -30.206 7.964 33.268 1.00 89.06 283 GLU A CA 1
ATOM 2182 C C . GLU A 1 283 ? -30.979 6.796 32.674 1.00 89.06 283 GLU A C 1
ATOM 2184 O O . GLU A 1 283 ? -31.457 6.859 31.543 1.00 89.06 283 GLU A O 1
ATOM 2189 N N . GLU A 1 284 ? -31.051 5.708 33.426 1.00 84.38 284 GLU A N 1
ATOM 2190 C CA . GLU A 1 284 ? -31.806 4.523 33.063 1.00 84.38 284 GLU A CA 1
ATOM 2191 C C . GLU A 1 284 ? -32.686 4.143 34.245 1.00 84.38 284 GLU A C 1
ATOM 2193 O O . GLU A 1 284 ? -32.209 3.973 35.369 1.00 84.38 284 GLU A O 1
ATOM 2198 N N . GLU A 1 285 ? -33.979 4.012 33.986 1.00 80.81 285 GLU A N 1
ATOM 2199 C CA . GLU A 1 285 ? -34.925 3.513 34.968 1.00 80.81 285 GLU A CA 1
ATOM 2200 C C . GLU A 1 285 ? -35.165 2.028 34.736 1.00 80.81 285 GLU A C 1
ATOM 2202 O O . GLU A 1 285 ? -35.378 1.573 33.610 1.00 80.81 285 GLU A O 1
ATOM 2207 N N . GLY A 1 286 ? -35.139 1.267 35.821 1.00 75.94 286 GLY A N 1
ATOM 2208 C CA . GLY A 1 286 ? -35.347 -0.164 35.796 1.00 75.94 286 GLY A CA 1
ATOM 2209 C C . GLY A 1 286 ? -36.250 -0.634 36.921 1.00 75.94 286 GLY A C 1
ATOM 2210 O O . GLY A 1 286 ? -36.621 0.098 37.839 1.00 75.94 286 GLY A O 1
ATOM 2211 N N . LEU A 1 287 ? -36.593 -1.911 36.834 1.00 74.62 287 LEU A N 1
ATOM 2212 C CA . LEU A 1 287 ? -37.225 -2.648 37.911 1.00 74.62 287 LEU A CA 1
ATOM 2213 C C . LEU A 1 287 ? -36.226 -3.678 38.424 1.00 74.62 287 LEU A C 1
ATOM 2215 O O . LEU A 1 287 ? -35.651 -4.446 37.644 1.00 74.62 287 LEU A O 1
ATOM 2219 N N . ARG A 1 288 ? -36.038 -3.698 39.738 1.00 74.75 288 ARG A N 1
ATOM 2220 C CA . ARG A 1 288 ? -35.239 -4.696 40.432 1.00 74.75 288 ARG A CA 1
ATOM 2221 C C . ARG A 1 288 ? -36.160 -5.532 41.301 1.00 74.75 288 ARG A C 1
ATOM 2223 O O . ARG A 1 288 ? -36.815 -5.017 42.203 1.00 74.75 288 ARG A O 1
ATOM 2230 N N . SER A 1 289 ? -36.213 -6.829 41.022 1.00 73.31 289 SER A N 1
ATOM 2231 C CA . SER A 1 289 ? -36.915 -7.789 41.869 1.00 73.31 289 SER A CA 1
ATOM 2232 C C . SER A 1 289 ? -35.951 -8.337 42.915 1.00 73.31 289 SER A C 1
ATOM 2234 O O . SER A 1 289 ? -34.845 -8.769 42.588 1.00 73.31 289 SER A O 1
ATOM 2236 N N . GLY A 1 290 ? -36.364 -8.299 44.175 1.00 75.56 290 GLY A N 1
ATOM 2237 C CA . GLY A 1 290 ? -35.616 -8.832 45.305 1.00 75.56 290 GLY A CA 1
ATOM 2238 C C . GLY A 1 290 ? -36.532 -9.610 46.238 1.00 75.56 290 GLY A C 1
ATOM 2239 O O . GLY A 1 290 ? -37.748 -9.436 46.219 1.00 75.56 290 GLY A O 1
ATOM 2240 N N . VAL A 1 291 ? -35.943 -10.484 47.049 1.00 77.19 291 VAL A N 1
ATOM 2241 C CA . VAL A 1 291 ? -36.668 -11.168 48.120 1.00 77.19 291 VAL A CA 1
ATOM 2242 C C . VAL A 1 291 ? -36.555 -10.315 49.376 1.00 77.19 291 VAL A C 1
ATOM 2244 O O . VAL A 1 291 ? -35.448 -10.019 49.822 1.00 77.19 291 VAL A O 1
ATOM 2247 N N . VAL A 1 292 ? -37.693 -9.913 49.930 1.00 79.12 292 VAL A N 1
ATOM 2248 C CA . VAL A 1 292 ? -37.775 -9.087 51.137 1.00 79.12 292 VAL A CA 1
ATOM 2249 C C . VAL A 1 292 ? -38.521 -9.871 52.211 1.00 79.12 292 VAL A C 1
ATOM 2251 O O . VAL A 1 292 ? -39.475 -10.589 51.910 1.00 79.12 292 VAL A O 1
ATOM 2254 N N . GLN A 1 293 ? -38.082 -9.762 53.465 1.00 80.25 293 GLN A N 1
ATOM 2255 C CA . GLN A 1 293 ? -38.823 -10.320 54.594 1.00 80.25 293 GLN A CA 1
ATOM 2256 C C . GLN A 1 293 ? -39.967 -9.379 54.956 1.00 80.25 293 GLN A C 1
ATOM 2258 O O . GLN A 1 293 ? -39.738 -8.240 55.360 1.00 80.25 293 GLN A O 1
ATOM 2263 N N . THR A 1 294 ? -41.197 -9.863 54.828 1.00 79.19 294 THR A N 1
ATOM 2264 C CA . THR A 1 294 ? -42.403 -9.110 55.169 1.00 79.19 294 THR A CA 1
ATOM 2265 C C . THR A 1 294 ? -43.052 -9.736 56.402 1.00 79.19 294 THR A C 1
ATOM 2267 O O . THR A 1 294 ? -43.261 -10.954 56.422 1.00 79.19 294 THR A O 1
ATOM 2270 N N . PRO A 1 295 ? -43.363 -8.952 57.450 1.00 78.56 295 PRO A N 1
ATOM 2271 C CA . PRO A 1 295 ? -44.109 -9.459 58.590 1.00 78.56 295 PRO A CA 1
ATOM 2272 C C . PRO A 1 295 ? -45.544 -9.787 58.163 1.00 78.56 295 PRO A C 1
ATOM 2274 O O . PRO A 1 295 ? -46.233 -8.965 57.561 1.00 78.56 295 PRO A O 1
ATOM 2277 N N . VAL A 1 296 ? -45.995 -10.992 58.489 1.00 83.81 296 VAL A N 1
ATOM 2278 C CA . VAL A 1 296 ? -47.358 -11.475 58.272 1.00 83.81 296 VAL A CA 1
ATOM 2279 C C . VAL A 1 296 ? -47.995 -11.821 59.614 1.00 83.81 296 VAL A C 1
ATOM 2281 O O . VAL A 1 296 ? -47.369 -12.433 60.483 1.00 83.81 296 VAL A O 1
ATOM 2284 N N . ALA A 1 297 ? -49.246 -11.403 59.797 1.00 82.25 297 ALA A N 1
ATOM 2285 C CA . ALA A 1 297 ? -50.011 -11.711 60.997 1.00 82.25 297 ALA A CA 1
ATOM 2286 C C . ALA A 1 297 ? -50.382 -13.201 61.021 1.00 82.25 297 ALA A C 1
ATOM 2288 O O . ALA A 1 297 ? -50.911 -13.733 60.046 1.00 82.25 297 ALA A O 1
ATOM 2289 N N . VAL A 1 298 ? -50.131 -13.864 62.148 1.00 79.69 298 VAL A N 1
ATOM 2290 C CA . VAL A 1 298 ? -50.613 -15.225 62.405 1.00 79.69 298 VAL A CA 1
ATOM 2291 C C . VAL A 1 298 ? -51.998 -15.098 63.029 1.00 79.69 298 VAL A C 1
ATOM 2293 O O . VAL A 1 298 ? -52.139 -14.455 64.069 1.00 79.69 298 VAL A O 1
ATOM 2296 N N . LEU A 1 299 ? -53.021 -15.665 62.388 1.00 83.88 299 LEU A N 1
ATOM 2297 C CA . LEU A 1 299 ? -54.415 -15.589 62.838 1.00 83.88 299 LEU A CA 1
ATOM 2298 C C . LEU A 1 299 ? -54.847 -16.904 63.502 1.00 83.88 299 LEU A C 1
ATOM 2300 O O . LEU A 1 299 ? -54.428 -17.979 63.075 1.00 83.88 299 LEU A O 1
ATOM 2304 N N . ASN A 1 300 ? -55.700 -16.835 64.527 1.00 79.50 300 ASN A N 1
ATOM 2305 C CA . ASN A 1 300 ? -56.377 -18.016 65.073 1.00 79.50 300 ASN A CA 1
ATOM 2306 C C . ASN A 1 300 ? -57.607 -18.411 64.228 1.00 79.50 300 ASN A C 1
ATOM 2308 O O . ASN A 1 300 ? -57.996 -17.703 63.300 1.00 79.50 300 ASN A O 1
ATOM 2312 N N . GLY A 1 301 ? -58.271 -19.517 64.586 1.00 72.12 301 GLY A N 1
ATOM 2313 C CA . GLY A 1 301 ? -59.478 -20.013 63.900 1.00 72.12 301 GLY A CA 1
ATOM 2314 C C . GLY A 1 301 ? -60.707 -19.086 63.940 1.00 72.12 301 GLY A C 1
ATOM 2315 O O . GLY A 1 301 ? -61.734 -19.419 63.356 1.00 72.12 301 GLY A O 1
ATOM 2316 N N . HIS A 1 302 ? -60.622 -17.933 64.610 1.00 80.50 302 HIS A N 1
ATOM 2317 C CA . HIS A 1 302 ? -61.652 -16.888 64.642 1.00 80.50 302 HIS A CA 1
ATOM 2318 C C . HIS A 1 302 ? -61.189 -15.580 63.975 1.00 80.50 302 HIS A C 1
ATOM 2320 O O . HIS A 1 302 ? -61.875 -14.567 64.070 1.00 80.50 302 HIS A O 1
ATOM 2326 N N . GLY A 1 303 ? -60.029 -15.582 63.307 1.00 76.81 303 GLY A N 1
ATOM 2327 C CA . GLY A 1 303 ? -59.491 -14.415 62.605 1.00 76.81 303 GLY A CA 1
ATOM 2328 C C . GLY A 1 303 ? -58.803 -13.378 63.501 1.00 76.81 303 GLY A C 1
ATOM 2329 O O . GLY A 1 303 ? -58.445 -12.310 63.011 1.00 76.81 303 GLY A O 1
ATOM 2330 N N . ALA A 1 304 ? -58.586 -13.662 64.790 1.00 76.69 304 ALA A N 1
ATOM 2331 C CA . ALA A 1 304 ? -57.846 -12.766 65.679 1.00 76.69 304 ALA A CA 1
ATOM 2332 C C . ALA A 1 304 ? -56.329 -12.961 65.522 1.00 76.69 304 ALA A C 1
ATOM 2334 O O . ALA A 1 304 ? -55.850 -14.094 65.438 1.00 76.69 304 ALA A O 1
ATOM 2335 N N . VAL A 1 305 ? -55.572 -11.859 65.511 1.00 81.56 305 VAL A N 1
ATOM 2336 C CA . VAL A 1 305 ? -54.102 -11.869 65.431 1.00 81.56 305 VAL A CA 1
ATOM 2337 C C . VAL A 1 305 ? -53.518 -12.429 66.729 1.00 81.56 305 VAL A C 1
ATOM 2339 O O . VAL A 1 305 ? -53.708 -11.851 67.795 1.00 81.56 305 VAL A O 1
ATOM 2342 N N . ILE A 1 306 ? -52.793 -13.541 66.633 1.00 80.31 306 ILE A N 1
ATOM 2343 C CA . ILE A 1 306 ? -52.150 -14.240 67.761 1.00 80.31 306 ILE A CA 1
ATOM 2344 C C . ILE A 1 306 ? -50.618 -14.186 67.718 1.00 80.31 306 ILE A C 1
ATOM 2346 O O . ILE A 1 306 ? -49.959 -14.663 68.637 1.00 80.31 306 ILE A O 1
ATOM 2350 N N . GLY A 1 307 ? -50.035 -13.603 66.670 1.00 84.56 307 GLY A N 1
ATOM 2351 C CA . GLY A 1 307 ? -48.590 -13.429 66.556 1.00 84.56 307 GLY A CA 1
ATOM 2352 C C . GLY A 1 307 ? -48.170 -12.798 65.233 1.00 84.56 307 GLY A C 1
ATOM 2353 O O . GLY A 1 307 ? -49.004 -12.464 64.390 1.00 84.56 307 GLY A O 1
ATOM 2354 N N . GLN A 1 308 ? -46.860 -12.656 65.045 1.00 82.81 308 GLN A N 1
ATOM 2355 C CA . GLN A 1 308 ? -46.246 -12.241 63.786 1.00 82.81 308 GLN A CA 1
ATOM 2356 C C . GLN A 1 308 ? -45.242 -13.307 63.341 1.00 82.81 308 GLN A C 1
ATOM 2358 O O . GLN A 1 308 ? -44.473 -13.817 64.151 1.00 82.81 308 GLN A O 1
ATOM 2363 N N . SER A 1 309 ? -45.253 -13.633 62.053 1.00 83.00 309 SER A N 1
ATOM 2364 C CA . SER A 1 309 ? -44.220 -14.430 61.388 1.00 83.00 309 SER A CA 1
ATOM 2365 C C . SER A 1 309 ? -43.598 -13.592 60.277 1.00 83.00 309 SER A C 1
ATOM 2367 O O . SER A 1 309 ? -44.186 -12.607 59.840 1.00 83.00 309 SER A O 1
ATOM 2369 N N . THR A 1 310 ? -42.428 -13.970 59.780 1.00 82.00 310 THR A N 1
ATOM 2370 C CA . THR A 1 310 ? -41.871 -13.394 58.553 1.00 82.00 310 THR A CA 1
ATOM 2371 C C . THR A 1 310 ? -42.127 -14.332 57.380 1.00 82.00 310 THR A C 1
ATOM 2373 O O . THR A 1 310 ? -42.019 -15.552 57.506 1.00 82.00 310 THR A O 1
ATOM 2376 N N . GLN A 1 311 ? -42.496 -13.770 56.232 1.00 82.31 311 GLN A N 1
ATOM 2377 C CA . GLN A 1 311 ? -42.525 -14.482 54.958 1.00 82.31 311 GLN A CA 1
ATOM 2378 C C . GLN A 1 311 ? -41.611 -13.784 53.960 1.00 82.31 311 GLN A C 1
ATOM 2380 O O . GLN A 1 311 ? -41.519 -12.559 53.921 1.00 82.31 311 GLN A O 1
ATOM 2385 N N . MET A 1 312 ? -40.927 -14.587 53.153 1.00 78.00 312 MET A N 1
ATOM 2386 C CA . MET A 1 312 ? -40.144 -14.102 52.026 1.00 78.00 312 MET A CA 1
ATOM 2387 C C . MET A 1 312 ? -41.104 -13.759 50.887 1.00 78.00 312 MET A C 1
ATOM 2389 O O . MET A 1 312 ? -41.764 -14.651 50.356 1.00 78.00 312 MET A O 1
ATOM 2393 N N . GLN A 1 313 ? -41.185 -12.487 50.507 1.00 78.81 313 GLN A N 1
ATOM 2394 C CA . GLN A 1 313 ? -41.956 -12.048 49.347 1.00 78.81 313 GLN A CA 1
ATOM 2395 C C . GLN A 1 313 ? -41.028 -11.492 48.273 1.00 78.81 313 GLN A C 1
ATOM 2397 O O . GLN A 1 313 ? -40.066 -10.781 48.564 1.00 78.81 313 GLN A O 1
ATOM 2402 N N . VAL A 1 314 ? -41.324 -11.816 47.014 1.00 79.12 314 VAL A N 1
ATOM 2403 C CA . VAL A 1 314 ? -40.668 -11.172 45.877 1.00 79.12 314 VAL A CA 1
ATOM 2404 C C . VAL A 1 314 ? -41.294 -9.796 45.717 1.00 79.12 314 VAL A C 1
ATOM 2406 O O . VAL A 1 314 ? -42.466 -9.682 45.362 1.00 79.12 314 VAL A O 1
ATOM 2409 N N . GLN A 1 315 ? -40.516 -8.753 45.982 1.00 79.62 315 GLN A N 1
ATOM 2410 C CA . GLN A 1 315 ? -40.930 -7.379 45.756 1.00 79.62 315 GLN A CA 1
ATOM 2411 C C . GLN A 1 315 ? -40.146 -6.806 44.583 1.00 79.62 315 GLN A C 1
ATOM 2413 O O . GLN A 1 315 ? -38.928 -6.959 44.489 1.00 79.62 315 GLN A O 1
ATOM 2418 N N . THR A 1 316 ? -40.856 -6.128 43.689 1.00 79.50 316 THR A N 1
ATOM 2419 C CA . THR A 1 316 ? -40.251 -5.379 42.593 1.00 79.50 316 THR A CA 1
ATOM 2420 C C . THR A 1 316 ? -40.202 -3.912 42.990 1.00 79.50 316 THR A C 1
ATOM 2422 O O . THR A 1 316 ? -41.241 -3.301 43.232 1.00 79.50 316 THR A O 1
ATOM 2425 N N . GLN A 1 317 ? -38.999 -3.356 43.082 1.00 79.75 317 GLN A N 1
ATOM 2426 C CA . GLN A 1 317 ? -38.770 -1.943 43.369 1.00 79.75 317 GLN A CA 1
ATOM 2427 C C . GLN A 1 317 ? -38.272 -1.237 42.105 1.00 79.75 317 GLN A C 1
ATOM 2429 O O . GLN A 1 317 ? -37.573 -1.834 41.282 1.00 79.75 317 GLN A O 1
ATOM 2434 N N . ARG A 1 318 ? -38.663 0.029 41.933 1.00 81.81 318 ARG A N 1
ATOM 2435 C CA . ARG A 1 318 ? -38.119 0.893 40.880 1.00 81.81 318 ARG A CA 1
ATOM 2436 C C . ARG A 1 318 ? -36.711 1.304 41.296 1.00 81.81 318 ARG A C 1
ATOM 2438 O O . ARG A 1 318 ? -36.535 1.802 42.400 1.00 81.81 318 ARG A O 1
ATOM 2445 N N . GLU A 1 319 ? -35.745 1.077 40.421 1.00 83.44 319 GLU A N 1
ATOM 2446 C CA . GLU A 1 319 ? -34.337 1.426 40.618 1.00 83.44 319 GLU A CA 1
ATOM 2447 C C . GLU A 1 319 ? -33.961 2.443 39.538 1.00 83.44 319 GLU A C 1
ATOM 2449 O O . GLU A 1 319 ? -34.274 2.242 38.360 1.00 83.44 319 GLU A O 1
ATOM 2454 N N . VAL A 1 320 ? -33.324 3.546 39.929 1.00 84.25 320 VAL A N 1
ATOM 2455 C CA . VAL A 1 320 ? -32.845 4.559 38.978 1.00 84.25 320 VAL A CA 1
ATOM 2456 C C . VAL A 1 320 ? -31.328 4.513 38.955 1.00 84.25 320 VAL A C 1
ATOM 2458 O O . VAL A 1 320 ? -30.664 4.782 39.957 1.00 84.25 320 VAL A O 1
ATOM 2461 N N . CYS A 1 321 ? -30.769 4.174 37.798 1.00 86.19 321 CYS A N 1
ATOM 2462 C CA . CYS A 1 321 ? -29.337 4.063 37.592 1.00 86.19 321 CYS A CA 1
ATOM 2463 C C . CYS A 1 321 ? -28.808 5.247 36.782 1.00 86.19 321 CYS A C 1
ATOM 2465 O O . CYS A 1 321 ? -29.254 5.528 35.672 1.00 86.19 321 CYS A O 1
ATOM 2467 N N . GLN A 1 322 ? -27.783 5.905 37.312 1.00 90.69 322 GLN A N 1
ATOM 2468 C CA . GLN A 1 322 ? -26.977 6.885 36.603 1.00 90.69 322 GLN A CA 1
ATOM 2469 C C . GLN A 1 322 ? -25.713 6.222 36.060 1.00 90.69 322 GLN A C 1
ATOM 2471 O O . GLN A 1 322 ? -24.925 5.616 36.791 1.00 90.69 322 GLN A O 1
ATOM 2476 N N . ARG A 1 323 ? -25.510 6.364 34.755 1.00 90.75 323 ARG A N 1
ATOM 2477 C CA . ARG A 1 323 ? -24.340 5.920 34.000 1.00 90.75 323 ARG A CA 1
ATOM 2478 C C . ARG A 1 323 ? -23.544 7.149 33.595 1.00 90.75 323 ARG A C 1
ATOM 2480 O O . ARG A 1 323 ? -24.027 7.994 32.852 1.00 90.75 323 ARG A O 1
ATOM 2487 N N . ILE A 1 324 ? -22.328 7.266 34.102 1.00 93.50 324 ILE A N 1
ATOM 2488 C CA . ILE A 1 324 ? -21.488 8.447 33.920 1.00 93.50 324 ILE A CA 1
ATOM 2489 C C . ILE A 1 324 ? -20.284 8.047 33.078 1.00 93.50 324 ILE A C 1
ATOM 2491 O O . ILE A 1 324 ? -19.554 7.134 33.450 1.00 93.50 324 ILE A O 1
ATOM 2495 N N . LEU A 1 325 ? -20.053 8.751 31.976 1.00 95.06 325 LEU A N 1
ATOM 2496 C CA . LEU A 1 325 ? -18.844 8.635 31.168 1.00 95.06 325 LEU A CA 1
ATOM 2497 C C . LEU A 1 325 ? -17.952 9.848 31.412 1.00 95.06 325 LEU A C 1
ATOM 2499 O O . LEU A 1 325 ? -18.427 10.987 31.413 1.00 95.06 325 LEU A O 1
ATOM 2503 N N . LEU A 1 326 ? -16.664 9.589 31.619 1.00 94.94 326 LEU A N 1
ATOM 2504 C CA . LEU A 1 326 ? -15.643 10.612 31.803 1.00 94.94 326 LEU A CA 1
ATOM 2505 C C . LEU A 1 326 ? -14.754 10.643 30.563 1.00 94.94 326 LEU A C 1
ATOM 2507 O O . LEU A 1 326 ? -14.178 9.625 30.169 1.00 94.94 326 LEU A O 1
ATOM 2511 N N . LEU A 1 327 ? -14.656 11.817 29.949 1.00 95.62 327 LEU A N 1
ATOM 2512 C CA . LEU A 1 327 ? -13.881 12.056 28.744 1.00 95.62 327 LEU A CA 1
ATOM 2513 C C . LEU A 1 327 ? -12.826 13.126 29.001 1.00 95.62 327 LEU A C 1
ATOM 2515 O O . LEU A 1 327 ? -13.068 14.083 29.731 1.00 95.62 327 LEU A O 1
ATOM 2519 N N . LYS A 1 328 ? -11.658 12.972 28.384 1.00 93.56 328 LYS A N 1
ATOM 2520 C CA . LYS A 1 328 ? -10.591 13.982 28.377 1.00 93.56 328 LYS A CA 1
ATOM 2521 C C . LYS A 1 328 ? -9.707 13.810 27.137 1.00 93.56 328 LYS A C 1
ATOM 2523 O O . LYS A 1 328 ? -9.757 12.736 26.533 1.00 93.56 328 LYS A O 1
ATOM 2528 N N . PRO A 1 329 ? -8.911 14.814 26.745 1.00 91.50 329 PRO A N 1
ATOM 2529 C CA . PRO A 1 329 ? -7.888 14.640 25.715 1.00 91.50 329 PRO A CA 1
ATOM 2530 C C . PRO A 1 329 ? -6.917 13.505 26.084 1.00 91.50 329 PRO A C 1
ATOM 2532 O O . PRO A 1 329 ? -6.542 13.358 27.251 1.00 91.50 329 PRO A O 1
ATOM 2535 N N . ILE A 1 330 ? -6.528 12.686 25.105 1.00 85.69 330 ILE A N 1
ATOM 2536 C CA . ILE A 1 330 ? -5.596 11.561 25.294 1.00 85.69 330 ILE A CA 1
ATOM 2537 C C . ILE A 1 330 ? -4.417 11.752 24.345 1.00 85.69 330 ILE A C 1
ATOM 2539 O O . ILE A 1 330 ? -4.616 11.854 23.133 1.00 85.69 330 ILE A O 1
ATOM 2543 N N . GLY A 1 331 ? -3.206 11.752 24.907 1.00 84.50 331 GLY A N 1
ATOM 2544 C CA . GLY A 1 331 ? -1.976 11.958 24.149 1.00 84.50 331 GLY A CA 1
ATOM 2545 C C . GLY A 1 331 ? -1.967 13.326 23.470 1.00 84.50 331 GLY A C 1
ATOM 2546 O O . GLY A 1 331 ? -2.322 14.335 24.080 1.00 84.50 331 GLY A O 1
ATOM 2547 N N . SER A 1 332 ? -1.604 13.346 22.194 1.00 82.88 332 SER A N 1
ATOM 2548 C CA . SER A 1 332 ? -1.585 14.536 21.348 1.00 82.88 332 SER A CA 1
ATOM 2549 C C . SER A 1 332 ? -2.959 14.941 20.805 1.00 82.88 332 SER A C 1
ATOM 2551 O O . SER A 1 332 ? -3.109 16.027 20.242 1.00 82.88 332 SER A O 1
ATOM 2553 N N . LYS A 1 333 ? -3.985 14.091 20.961 1.00 81.44 333 LYS A N 1
ATOM 2554 C CA . LYS A 1 333 ? -5.308 14.325 20.371 1.00 81.44 333 LYS A CA 1
ATOM 2555 C C . LYS A 1 333 ? -6.111 15.305 21.232 1.00 81.44 333 LYS A C 1
ATOM 2557 O O . LYS A 1 333 ? -6.466 14.954 22.359 1.00 81.44 333 LYS A O 1
ATOM 2562 N N . PRO A 1 334 ? -6.475 16.491 20.702 1.00 84.12 334 PRO A N 1
ATOM 2563 C CA . PRO A 1 334 ? -7.168 17.520 21.480 1.00 84.12 334 PRO A CA 1
ATOM 2564 C C . PRO A 1 334 ? -8.634 17.168 21.766 1.00 84.12 334 PRO A C 1
ATOM 2566 O O . PRO A 1 334 ? -9.235 17.704 22.692 1.00 84.12 334 PRO A O 1
ATOM 2569 N N . GLU A 1 335 ? -9.224 16.275 20.970 1.00 89.25 335 GLU A N 1
ATOM 2570 C CA . GLU A 1 335 ? -10.615 15.855 21.114 1.00 89.25 335 GLU A CA 1
ATOM 2571 C C . GLU A 1 335 ? -10.799 14.944 22.347 1.00 89.25 335 GLU A C 1
ATOM 2573 O O . GLU A 1 335 ? -10.093 13.932 22.461 1.00 89.25 335 GLU A O 1
ATOM 2578 N N . PRO A 1 336 ? -11.755 15.242 23.252 1.00 91.44 336 PRO A N 1
ATOM 2579 C CA . PRO A 1 336 ? -12.026 14.413 24.418 1.00 91.44 336 PRO A CA 1
ATOM 2580 C C . PRO A 1 336 ? -12.465 12.997 24.051 1.00 91.44 336 PRO A C 1
ATOM 2582 O O . PRO A 1 336 ? -13.319 12.783 23.188 1.00 91.44 336 PRO A O 1
ATOM 2585 N N . ARG A 1 337 ? -11.904 12.015 24.757 1.00 93.69 337 ARG A N 1
ATOM 2586 C CA . ARG A 1 337 ? -12.197 10.592 24.584 1.00 93.69 337 ARG A CA 1
ATOM 2587 C C . ARG A 1 337 ? -12.510 9.936 25.914 1.00 93.69 337 ARG A C 1
ATOM 2589 O O . ARG A 1 337 ? -11.919 10.295 26.932 1.00 93.69 337 ARG A O 1
ATOM 2596 N N . VAL A 1 338 ? -13.422 8.967 25.895 1.00 93.62 338 VAL A N 1
ATOM 2597 C CA . VAL A 1 338 ? -13.806 8.183 27.073 1.00 93.62 338 VAL A CA 1
ATOM 2598 C C . VAL A 1 338 ? -12.578 7.495 27.644 1.00 93.62 338 VAL A C 1
ATOM 2600 O O . VAL A 1 338 ? -11.959 6.669 26.972 1.00 93.62 338 VAL A O 1
ATOM 2603 N N . TYR A 1 339 ? -12.254 7.820 28.891 1.00 92.56 339 TYR A N 1
ATOM 2604 C CA . TYR A 1 339 ? -11.146 7.196 29.605 1.00 92.56 339 TYR A CA 1
ATOM 2605 C C . TYR A 1 339 ? -11.588 6.408 30.837 1.00 92.56 339 TYR A C 1
ATOM 2607 O O . TYR A 1 339 ? -10.853 5.537 31.294 1.00 92.56 339 TYR A O 1
ATOM 2615 N N . ASP A 1 340 ? -12.771 6.703 31.375 1.00 92.75 340 ASP A N 1
ATOM 2616 C CA . ASP A 1 340 ? -13.322 6.021 32.542 1.00 92.75 340 ASP A CA 1
ATOM 2617 C C . ASP A 1 340 ? -14.853 6.137 32.568 1.00 92.75 340 ASP A C 1
ATOM 2619 O O . ASP A 1 340 ? -15.460 6.904 31.810 1.00 92.75 340 ASP A O 1
ATOM 2623 N N . PHE A 1 341 ? -15.485 5.368 33.450 1.00 93.19 341 PHE A N 1
ATOM 2624 C CA . PHE A 1 341 ? -16.924 5.377 33.658 1.00 93.19 341 PHE A CA 1
ATOM 2625 C C . PHE A 1 341 ? -17.292 5.137 35.122 1.00 93.19 341 PHE A C 1
ATOM 2627 O O . PHE A 1 341 ? -16.526 4.585 35.908 1.00 93.19 341 PHE A O 1
ATOM 2634 N N . GLN A 1 342 ? -18.506 5.523 35.495 1.00 91.00 342 GLN A N 1
ATOM 2635 C CA . GLN A 1 342 ? -19.106 5.209 36.787 1.00 91.00 342 GLN A CA 1
ATOM 2636 C C . GLN A 1 342 ? -20.551 4.760 36.574 1.00 91.00 342 GLN A C 1
ATOM 2638 O O . GLN A 1 342 ? -21.218 5.187 35.633 1.00 91.00 342 GLN A O 1
ATOM 2643 N N . SER A 1 343 ? -21.043 3.896 37.455 1.00 87.00 343 SER A N 1
ATOM 2644 C CA . S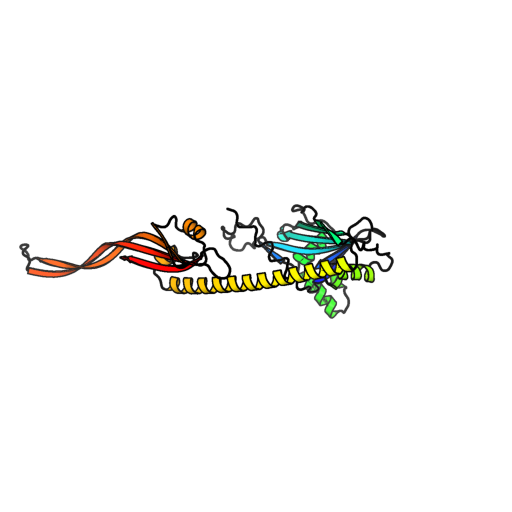ER A 1 343 ? -22.449 3.509 37.488 1.00 87.00 343 SER A CA 1
ATOM 2645 C C . SER A 1 343 ? -22.921 3.527 38.933 1.00 87.00 343 SER A C 1
ATOM 2647 O O . SER A 1 343 ? -22.258 2.957 39.799 1.00 87.00 343 SER A O 1
ATOM 2649 N N . VAL A 1 344 ? -24.020 4.230 39.187 1.00 85.81 344 VAL A N 1
ATOM 2650 C CA . VAL A 1 344 ? -24.612 4.398 40.516 1.00 85.81 344 VAL A CA 1
ATOM 2651 C C . VAL A 1 344 ? -26.105 4.150 40.388 1.00 85.81 344 VAL A C 1
ATOM 2653 O O . VAL A 1 344 ? -26.758 4.853 39.628 1.00 85.81 344 VAL A O 1
ATOM 2656 N N . CYS A 1 345 ? -26.642 3.185 41.126 1.00 82.94 345 CYS A N 1
ATOM 2657 C CA . CYS A 1 345 ? -28.079 2.931 41.199 1.00 82.94 345 CYS A CA 1
ATOM 2658 C C . CYS A 1 345 ? -28.599 3.342 42.577 1.00 82.94 345 CYS A C 1
ATOM 2660 O O . CYS A 1 345 ? -27.886 3.177 43.572 1.00 82.94 345 CYS A O 1
ATOM 2662 N N . ARG A 1 346 ? -29.795 3.928 42.616 1.00 76.88 346 ARG A N 1
ATOM 2663 C CA . ARG A 1 346 ? -30.490 4.347 43.836 1.00 76.88 346 ARG A CA 1
ATOM 2664 C C . ARG A 1 346 ? -31.864 3.715 43.922 1.00 76.88 346 ARG A C 1
ATOM 2666 O O . ARG A 1 346 ? -32.495 3.547 42.849 1.00 76.88 346 ARG A O 1
#